Protein AF-S7NBD2-F1 (afdb_monomer_lite)

Sequence (183 aa):
MALVPRPEVNVYGCEPKLSKNKLKRHLNIEEKVAEKDAKKKELREEQLARPMLLPPTTPLTTMQKCIICSKIITFISSFLRELGFLEIETPIMNTISGGAVTKPFITYHNELDMNLFMRVAPELYHKMLMAGGIDRVYETGCQFWNEGIDLTPNPKVTTCEFYIAYTSYHDLMEIMEKLFRGW

Radius of gyration: 28.53 Å; chains: 1; bounding box: 53×38×96 Å

Secondary structure (DSSP, 8-state):
---PPPPP-----------HHHHHHHHHHHHHHHHHHHHHHHHHHHHHHS-S---TTSSS-HHHHHHHHHHHHHHHHHHHHHTTPEE----SEESS--SSSSPPPEEEETTTTEEEEE-S-SHHHHHHHHHTT-SEEEEEEEEE----SSSSPPSEEEEEEEEETT--HHHHHHHHHHHHH--

Foldseek 3Di:
DDDDDDDDPPPDDDDPPPDPVRVVVVVVVVVVVVVVVVVVVVVVVVVVPPPPDDPPPDPDDPVRVVVVVVVLVVLVVVLLVVVVADEDDDDQWALDEDDDDADWDWDADVVVRGITTGYQDCVVVQVVVVVVVRQKYKYWDWHAGPDDPDVDDDRIDTDIDMHGPPDDVVVVVVSVVCSVVVD

Structure (mmCIF, N/CA/C/O backbone):
data_AF-S7NBD2-F1
#
_entry.id   AF-S7NBD2-F1
#
loop_
_atom_site.group_PDB
_atom_site.id
_atom_site.type_symbol
_atom_site.label_atom_id
_atom_site.label_alt_id
_atom_site.label_comp_id
_atom_site.label_asym_id
_atom_site.label_entity_id
_atom_site.label_seq_id
_atom_site.pdbx_PDB_ins_code
_atom_site.Cartn_x
_atom_site.Cartn_y
_atom_site.Cartn_z
_atom_site.occupancy
_atom_site.B_iso_or_equiv
_atom_site.auth_seq_id
_atom_site.auth_comp_id
_atom_site.auth_asym_id
_atom_site.auth_atom_id
_atom_site.pdbx_PDB_model_num
ATOM 1 N N . MET A 1 1 ? -5.069 -6.884 -76.445 1.00 40.59 1 MET A N 1
ATOM 2 C CA . MET A 1 1 ? -3.593 -6.944 -76.365 1.00 40.59 1 MET A CA 1
ATOM 3 C C . MET A 1 1 ? -3.038 -5.568 -76.693 1.00 40.59 1 MET A C 1
ATOM 5 O O . MET A 1 1 ? -2.925 -5.233 -77.861 1.00 40.59 1 MET A O 1
ATOM 9 N N . ALA A 1 2 ? -2.760 -4.760 -75.671 1.00 38.22 2 ALA A N 1
ATOM 10 C CA . ALA A 1 2 ? -1.982 -3.531 -75.791 1.00 38.22 2 ALA A CA 1
ATOM 11 C C . ALA A 1 2 ? -0.728 -3.732 -74.931 1.00 38.22 2 ALA A C 1
ATOM 13 O O . ALA A 1 2 ? -0.838 -4.091 -73.758 1.00 38.22 2 ALA A O 1
ATOM 14 N N . LEU A 1 3 ? 0.447 -3.624 -75.547 1.00 44.09 3 LEU A N 1
ATOM 15 C CA . LEU A 1 3 ? 1.739 -3.825 -74.897 1.00 44.09 3 LEU A CA 1
ATOM 16 C C . LEU A 1 3 ? 2.016 -2.637 -73.970 1.00 44.09 3 LEU A C 1
ATOM 18 O O . LEU A 1 3 ? 2.236 -1.523 -74.436 1.00 44.09 3 LEU A O 1
ATOM 22 N N . VAL A 1 4 ? 1.990 -2.878 -72.660 1.00 44.38 4 VAL A N 1
ATOM 23 C CA . VAL A 1 4 ? 2.464 -1.920 -71.653 1.00 44.38 4 VAL A CA 1
ATOM 24 C C . VAL A 1 4 ? 3.999 -1.967 -71.663 1.00 44.38 4 VAL A C 1
ATOM 26 O O . VAL A 1 4 ? 4.554 -3.057 -71.485 1.00 44.38 4 VAL A O 1
ATOM 29 N N . PRO A 1 5 ? 4.717 -0.853 -71.891 1.00 43.34 5 PRO A N 1
ATOM 30 C CA . PRO A 1 5 ? 6.173 -0.866 -71.850 1.00 43.34 5 PRO A CA 1
ATOM 31 C C . PRO A 1 5 ? 6.646 -1.071 -70.404 1.00 43.34 5 PRO A C 1
ATOM 33 O O . PRO A 1 5 ? 6.133 -0.450 -69.472 1.00 43.34 5 PRO A O 1
ATOM 36 N N . ARG A 1 6 ? 7.609 -1.981 -70.207 1.00 40.50 6 ARG A N 1
ATOM 37 C CA . ARG A 1 6 ? 8.247 -2.209 -68.900 1.00 40.50 6 ARG A CA 1
ATOM 38 C C . ARG A 1 6 ? 9.113 -0.995 -68.540 1.00 40.50 6 ARG A C 1
ATOM 40 O O . ARG A 1 6 ? 9.776 -0.473 -69.434 1.00 40.50 6 ARG A O 1
ATOM 47 N N . PRO A 1 7 ? 9.167 -0.575 -67.267 1.00 41.62 7 PRO A N 1
ATOM 48 C CA . PRO A 1 7 ? 10.101 0.460 -66.852 1.00 41.62 7 PRO A CA 1
ATOM 49 C C . PRO A 1 7 ? 11.535 -0.071 -66.965 1.00 41.62 7 PRO A C 1
ATOM 51 O O . PRO A 1 7 ? 11.850 -1.153 -66.463 1.00 41.62 7 PRO A O 1
ATOM 54 N N . GLU A 1 8 ? 12.395 0.687 -67.642 1.00 41.81 8 GLU A N 1
ATOM 55 C CA . GLU A 1 8 ? 13.837 0.460 -67.665 1.00 41.81 8 GLU A CA 1
ATOM 56 C C . GLU A 1 8 ? 14.382 0.567 -66.236 1.00 41.81 8 GLU A C 1
ATOM 58 O O . GLU A 1 8 ? 14.296 1.612 -65.587 1.00 41.81 8 GLU A O 1
ATOM 63 N N . VAL A 1 9 ? 14.940 -0.530 -65.724 1.00 42.41 9 VAL A N 1
ATOM 64 C CA . VAL A 1 9 ? 15.693 -0.511 -64.471 1.00 42.41 9 VAL A CA 1
ATOM 65 C C . VAL A 1 9 ? 17.048 0.115 -64.783 1.00 42.41 9 VAL A C 1
ATOM 67 O O . VAL A 1 9 ? 17.947 -0.550 -65.293 1.00 42.41 9 VAL A O 1
ATOM 70 N N . ASN A 1 10 ? 17.192 1.407 -64.497 1.00 36.94 10 ASN A N 1
ATOM 71 C CA . ASN A 1 10 ? 18.474 2.092 -64.604 1.00 36.94 10 ASN A CA 1
ATOM 72 C C . ASN A 1 10 ? 19.361 1.702 -63.408 1.00 36.94 10 ASN A C 1
ATOM 74 O O . ASN A 1 10 ? 19.405 2.379 -62.380 1.00 36.94 10 ASN A O 1
ATOM 78 N N . VAL A 1 11 ? 20.032 0.556 -63.520 1.00 51.38 11 VAL A N 1
ATOM 79 C CA . VAL A 1 11 ? 21.041 0.087 -62.565 1.00 51.38 11 VAL A CA 1
ATOM 80 C C . VAL A 1 11 ? 22.361 0.791 -62.867 1.00 51.38 11 VAL A C 1
ATOM 82 O O . VAL A 1 11 ? 23.220 0.148 -63.423 1.00 51.38 11 VAL A O 1
ATOM 85 N N . TYR A 1 12 ? 22.526 2.081 -62.550 1.00 44.16 12 TYR A N 1
ATOM 86 C CA . TYR A 1 12 ? 23.834 2.736 -62.301 1.00 44.16 12 TYR A CA 1
ATOM 87 C C . TYR A 1 12 ? 23.615 4.115 -61.646 1.00 44.16 12 TYR A C 1
ATOM 89 O O . TYR A 1 12 ? 23.997 5.161 -62.166 1.00 44.16 12 TYR A O 1
ATOM 97 N N . GLY A 1 13 ? 22.977 4.132 -60.475 1.00 39.00 13 GLY A N 1
ATOM 98 C CA . GLY A 1 13 ? 22.955 5.307 -59.605 1.00 39.00 13 GLY A CA 1
ATOM 99 C C . GLY A 1 13 ? 24.196 5.314 -58.719 1.00 39.00 13 GLY A C 1
ATOM 100 O O . GLY A 1 13 ? 24.208 4.661 -57.683 1.00 39.00 13 GLY A O 1
ATOM 101 N N . CYS A 1 14 ? 25.247 6.018 -59.140 1.00 40.25 14 CYS A N 1
ATOM 102 C CA . CYS A 1 14 ? 26.407 6.335 -58.307 1.00 40.25 14 CYS A CA 1
ATOM 103 C C . CYS A 1 14 ? 25.910 6.899 -56.965 1.00 40.25 14 CYS A C 1
ATOM 105 O O . CYS A 1 14 ? 25.176 7.892 -56.974 1.00 40.25 14 CYS A O 1
ATOM 107 N N . GLU A 1 15 ? 26.261 6.268 -55.837 1.00 48.81 15 GLU A N 1
ATOM 108 C CA . GLU A 1 15 ? 25.923 6.805 -54.516 1.00 48.81 15 GLU A CA 1
ATOM 109 C C . GLU A 1 15 ? 26.303 8.293 -54.480 1.00 48.81 15 GLU A C 1
ATOM 111 O O . GLU A 1 15 ? 27.428 8.642 -54.867 1.00 48.81 15 GLU A O 1
ATOM 116 N N . PRO A 1 16 ? 25.394 9.202 -54.083 1.00 51.78 16 PRO A N 1
ATOM 117 C CA . PRO A 1 16 ? 25.697 10.621 -54.086 1.00 51.78 16 PRO A CA 1
ATOM 118 C C . PRO A 1 16 ? 26.843 10.871 -53.105 1.00 51.78 16 PRO A C 1
ATOM 120 O O . PRO A 1 16 ? 26.646 10.894 -51.891 1.00 51.78 16 PRO A O 1
ATOM 123 N N . LYS A 1 17 ? 28.061 11.057 -53.634 1.00 56.59 17 LYS A N 1
ATOM 124 C CA . LYS A 1 17 ? 29.246 11.383 -52.838 1.00 56.59 17 LYS A CA 1
ATOM 125 C C . LYS A 1 17 ? 28.977 12.700 -52.122 1.00 56.59 17 LYS A C 1
ATOM 127 O O . LYS A 1 17 ? 29.012 13.771 -52.730 1.00 56.59 17 LYS A O 1
ATOM 132 N N . LEU A 1 18 ? 28.665 12.617 -50.829 1.00 58.06 18 LEU A N 1
ATOM 133 C CA . LEU A 1 18 ? 28.443 13.788 -49.994 1.00 58.06 18 LEU A CA 1
ATOM 134 C C . LEU A 1 18 ? 29.662 14.712 -50.110 1.00 58.06 18 LEU A C 1
ATOM 136 O O . LEU A 1 18 ? 30.803 14.286 -49.928 1.00 58.06 18 LEU A O 1
ATOM 140 N N . SER A 1 19 ? 29.417 15.995 -50.391 1.00 69.94 19 SER A N 1
ATOM 141 C CA . SER A 1 19 ? 30.455 17.030 -50.351 1.00 69.94 19 SER A CA 1
ATOM 142 C C . SER A 1 19 ? 31.253 16.919 -49.049 1.00 69.94 19 SER A C 1
ATOM 144 O O . SER A 1 19 ? 30.662 16.750 -47.980 1.00 69.94 19 SER A O 1
ATOM 146 N N . LYS A 1 20 ? 32.585 17.070 -49.120 1.00 70.75 20 LYS A N 1
ATOM 147 C CA . LYS A 1 20 ? 33.490 17.022 -47.953 1.00 70.75 20 LYS A CA 1
ATOM 148 C C . LYS A 1 20 ? 32.999 17.904 -46.794 1.00 70.75 20 LYS A C 1
ATOM 150 O O . LYS A 1 20 ? 33.177 17.553 -45.632 1.00 70.75 20 LYS A O 1
ATOM 155 N N . ASN A 1 21 ? 32.323 19.013 -47.104 1.00 71.38 21 ASN A N 1
ATOM 156 C CA . ASN A 1 21 ? 31.746 19.920 -46.111 1.00 71.38 21 ASN A CA 1
ATOM 157 C C . ASN A 1 21 ? 30.476 19.363 -45.452 1.00 71.38 21 ASN A C 1
ATOM 159 O O . ASN A 1 21 ? 30.249 19.602 -44.270 1.00 71.38 21 ASN A O 1
ATOM 163 N N . LYS A 1 22 ? 29.652 18.616 -46.194 1.00 69.19 22 LYS A N 1
ATOM 164 C CA . LYS A 1 22 ? 28.460 17.951 -45.656 1.00 69.19 22 LYS A CA 1
ATOM 165 C C . LYS A 1 22 ? 28.865 16.754 -44.790 1.00 69.19 22 LYS A C 1
ATOM 167 O O . LYS A 1 22 ? 28.358 16.635 -43.684 1.00 69.19 22 LYS A O 1
ATOM 172 N N . LEU A 1 23 ? 29.860 15.970 -45.215 1.00 71.56 23 LEU A N 1
ATOM 173 C CA . LEU A 1 23 ? 30.415 14.863 -44.424 1.00 71.56 23 LEU A CA 1
ATOM 174 C C . LEU A 1 23 ? 30.987 15.346 -43.077 1.00 71.56 23 LEU A C 1
ATOM 176 O O . LEU A 1 23 ? 30.644 14.804 -42.034 1.00 71.56 23 LEU A O 1
ATOM 180 N N . LYS A 1 24 ? 31.770 16.438 -43.084 1.00 74.56 24 LYS A N 1
ATOM 181 C CA . LYS A 1 24 ? 32.289 17.071 -41.855 1.00 74.56 24 LYS A CA 1
ATOM 182 C C . LYS A 1 24 ? 31.187 17.552 -40.908 1.00 74.56 24 LYS A C 1
ATOM 184 O O . LYS A 1 24 ? 31.338 17.457 -39.697 1.00 74.56 24 LYS A O 1
ATOM 189 N N . ARG A 1 25 ? 30.078 18.077 -41.439 1.00 72.25 25 ARG A N 1
ATOM 190 C CA . ARG A 1 25 ? 28.938 18.510 -40.613 1.00 72.25 25 ARG A CA 1
ATOM 191 C C . ARG A 1 25 ? 28.228 17.329 -39.959 1.00 72.25 25 ARG A C 1
ATOM 193 O O . ARG A 1 25 ? 27.885 17.440 -38.793 1.00 72.25 25 ARG A O 1
ATOM 200 N N . HIS A 1 26 ? 28.029 16.232 -40.689 1.00 74.75 26 HIS A N 1
ATOM 201 C CA . HIS A 1 26 ? 27.432 15.015 -40.135 1.00 74.75 26 HIS A CA 1
ATOM 202 C C . HIS A 1 26 ? 28.316 14.412 -39.036 1.00 74.75 26 HIS A C 1
ATOM 204 O O . HIS A 1 26 ? 27.815 14.180 -37.943 1.00 74.75 26 HIS A O 1
ATOM 210 N N . LEU A 1 27 ? 29.628 14.303 -39.273 1.00 72.88 27 LEU A N 1
ATOM 211 C CA . LEU A 1 27 ? 30.594 13.839 -38.268 1.00 72.88 27 LEU A CA 1
ATOM 212 C C . LEU A 1 27 ? 30.568 14.706 -36.998 1.00 72.88 27 LEU A C 1
ATOM 214 O O . LEU A 1 27 ? 30.447 14.175 -35.903 1.00 72.88 27 LEU A O 1
ATOM 218 N N . ASN A 1 28 ? 30.563 16.038 -37.130 1.00 79.88 28 ASN A N 1
ATOM 219 C CA . ASN A 1 28 ? 30.467 16.937 -35.971 1.00 79.88 28 ASN A CA 1
ATOM 220 C C . ASN A 1 28 ? 29.127 16.831 -35.218 1.00 79.88 28 ASN A C 1
ATOM 222 O O . ASN A 1 28 ? 29.060 17.158 -34.034 1.00 79.88 28 ASN A O 1
ATOM 226 N N . ILE A 1 29 ? 28.035 16.470 -35.900 1.00 80.69 29 ILE A N 1
ATOM 227 C CA . ILE A 1 29 ? 26.728 16.266 -35.259 1.00 80.69 29 ILE A CA 1
ATOM 228 C C . ILE A 1 29 ? 26.737 14.943 -34.495 1.00 80.69 29 ILE A C 1
ATOM 230 O O . ILE A 1 29 ? 26.333 14.928 -33.337 1.00 80.69 29 ILE A O 1
ATOM 234 N N . GLU A 1 30 ? 27.230 13.869 -35.108 1.00 78.56 30 GLU A N 1
ATOM 235 C CA . GLU A 1 30 ? 27.362 12.555 -34.470 1.00 78.56 30 GLU A CA 1
ATOM 236 C C . GLU A 1 30 ? 28.283 12.610 -33.250 1.00 78.56 30 GLU A C 1
ATOM 238 O O . GLU A 1 30 ? 27.924 12.100 -32.193 1.00 78.56 30 GLU A O 1
ATOM 243 N N . GLU A 1 31 ? 29.408 13.320 -33.345 1.00 82.62 31 GLU A N 1
ATOM 244 C CA . GLU A 1 31 ? 30.342 13.517 -32.234 1.00 82.62 31 GLU A CA 1
ATOM 245 C C . GLU A 1 31 ? 29.695 14.302 -31.080 1.00 82.62 31 GLU A C 1
ATOM 247 O O . GLU A 1 31 ? 29.809 13.913 -29.920 1.00 82.62 31 GLU A O 1
ATOM 252 N N . LYS A 1 32 ? 28.907 15.346 -31.382 1.00 80.12 32 LYS A N 1
ATOM 253 C CA . LYS A 1 32 ? 28.139 16.091 -30.366 1.00 80.12 32 LYS A CA 1
ATOM 254 C C . LYS A 1 32 ? 27.027 15.270 -29.718 1.00 80.12 32 LYS A C 1
ATOM 256 O O . LYS A 1 32 ? 26.724 15.485 -28.544 1.00 80.12 32 LYS A O 1
ATOM 261 N N . VAL A 1 33 ? 26.374 14.392 -30.478 1.00 81.50 33 VAL A N 1
ATOM 262 C CA . VAL A 1 33 ? 25.347 13.482 -29.950 1.00 81.50 33 VAL A CA 1
ATOM 263 C C . VAL A 1 33 ? 26.004 12.457 -29.029 1.00 81.50 33 VAL A C 1
ATOM 265 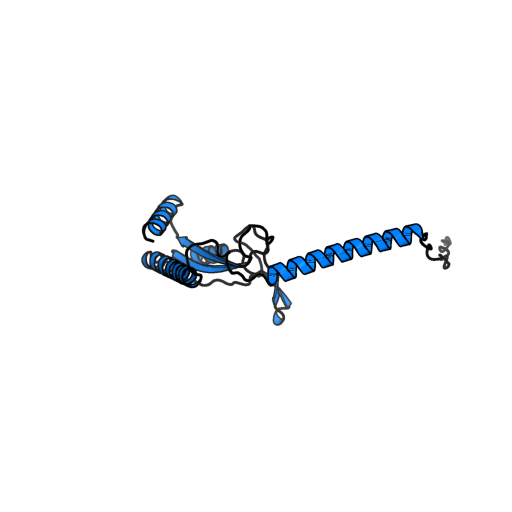O O . VAL A 1 33 ? 25.575 12.323 -27.886 1.00 81.50 33 VAL A O 1
ATOM 268 N N . ALA A 1 34 ? 27.108 11.847 -29.465 1.00 81.81 34 ALA A N 1
ATOM 269 C CA . ALA A 1 34 ? 27.884 10.908 -28.664 1.00 81.81 34 ALA A CA 1
ATOM 270 C C . ALA A 1 34 ? 28.429 11.548 -27.375 1.00 81.81 34 ALA A C 1
ATOM 272 O O . ALA A 1 34 ? 28.339 10.939 -26.311 1.00 81.81 34 ALA A O 1
ATOM 273 N N . GLU A 1 35 ? 28.921 12.792 -27.427 1.00 83.19 35 GLU A N 1
ATOM 274 C CA . GLU A 1 35 ? 29.382 13.518 -26.236 1.00 83.19 35 GLU A CA 1
ATOM 275 C C . GLU A 1 35 ? 28.229 13.794 -25.254 1.00 83.19 35 GLU A C 1
ATOM 277 O O . GLU A 1 35 ? 28.381 13.640 -24.040 1.00 83.19 35 GLU A O 1
ATOM 282 N N . LYS A 1 36 ? 27.044 14.160 -25.763 1.00 79.62 36 LYS A N 1
ATOM 283 C CA . LYS A 1 36 ? 25.838 14.335 -24.937 1.00 79.62 36 LYS A CA 1
ATOM 284 C C . LYS A 1 36 ? 25.399 13.030 -24.282 1.00 79.62 36 LYS A C 1
ATOM 286 O O . LYS A 1 36 ? 25.042 13.037 -23.104 1.00 79.62 36 LYS A O 1
ATOM 291 N N . ASP A 1 37 ? 25.418 11.935 -25.031 1.00 78.19 37 ASP A N 1
ATOM 292 C CA . ASP A 1 37 ? 25.029 10.620 -24.531 1.00 78.19 37 ASP A CA 1
ATOM 293 C C . ASP A 1 37 ? 26.032 10.097 -23.498 1.00 78.19 37 ASP A C 1
ATOM 295 O O . ASP A 1 37 ? 25.612 9.565 -22.468 1.00 78.19 37 ASP A O 1
ATOM 299 N N . ALA A 1 38 ? 27.330 10.339 -23.703 1.00 77.56 38 ALA A N 1
ATOM 300 C CA . ALA A 1 38 ? 28.386 10.039 -22.740 1.00 77.56 38 ALA A CA 1
ATOM 301 C C . ALA A 1 38 ? 28.215 10.843 -21.443 1.00 77.56 38 ALA A C 1
ATOM 303 O O . ALA A 1 38 ? 28.132 10.241 -20.377 1.00 77.56 38 ALA A O 1
ATOM 304 N N . LYS A 1 39 ? 28.022 12.170 -21.518 1.00 76.38 39 LYS A N 1
ATOM 305 C CA . LYS A 1 39 ? 27.729 13.009 -20.337 1.00 76.38 39 LYS A CA 1
ATOM 306 C C . LYS A 1 39 ? 26.469 12.562 -19.598 1.00 76.38 39 LYS A C 1
ATOM 308 O O . LYS A 1 39 ? 26.431 12.553 -18.373 1.00 76.38 39 LYS A O 1
ATOM 313 N N . LYS A 1 40 ? 25.421 12.169 -20.328 1.00 73.50 40 LYS A N 1
ATOM 314 C CA . LYS 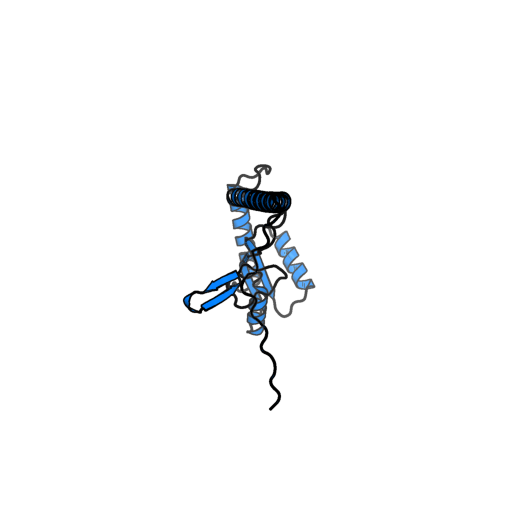A 1 40 ? 24.171 11.666 -19.735 1.00 73.50 40 LYS A CA 1
ATOM 315 C C . LYS A 1 40 ? 24.333 10.270 -19.125 1.00 73.50 40 LYS A C 1
ATOM 317 O O . LYS A 1 40 ? 23.544 9.899 -18.256 1.00 73.50 40 LYS A O 1
ATOM 322 N N . LYS A 1 41 ? 25.284 9.470 -19.607 1.00 74.00 41 LYS A N 1
ATOM 323 C CA . LYS A 1 41 ? 25.644 8.170 -19.033 1.00 74.00 41 LYS A CA 1
ATOM 324 C C . LYS A 1 41 ? 26.477 8.353 -17.763 1.00 74.00 41 LYS A C 1
ATOM 326 O O . LYS A 1 41 ? 26.138 7.761 -16.750 1.00 74.00 41 LYS A O 1
ATOM 331 N N . GLU A 1 42 ? 27.464 9.239 -17.797 1.00 73.69 42 GLU A N 1
ATOM 332 C CA . GLU A 1 42 ? 28.324 9.579 -16.659 1.00 73.69 42 GLU A CA 1
ATOM 333 C C . GLU A 1 42 ? 27.516 10.191 -15.502 1.00 73.69 42 GLU A C 1
ATOM 335 O O . GLU A 1 42 ? 27.592 9.706 -14.378 1.00 73.69 42 GLU A O 1
ATOM 340 N N . LEU A 1 43 ? 26.614 11.142 -15.789 1.00 68.00 43 LEU A N 1
ATOM 341 C CA . LEU A 1 43 ? 25.682 11.695 -14.793 1.00 68.00 43 LEU A CA 1
ATOM 342 C C . LEU A 1 43 ? 24.765 10.616 -14.189 1.00 68.00 43 LEU A C 1
ATOM 344 O O . LEU A 1 43 ? 24.442 10.667 -13.006 1.00 68.00 43 LEU A O 1
ATOM 348 N N . ARG A 1 44 ? 24.345 9.627 -14.992 1.00 64.44 44 ARG A N 1
ATOM 349 C CA . ARG A 1 44 ? 23.539 8.492 -14.515 1.00 64.44 44 ARG A CA 1
ATOM 350 C C . ARG A 1 44 ? 24.338 7.579 -13.591 1.00 64.44 44 ARG A C 1
ATOM 352 O O . ARG A 1 44 ? 23.810 7.167 -12.566 1.00 64.44 44 ARG A O 1
ATOM 359 N N . GLU A 1 45 ? 25.580 7.267 -13.947 1.00 68.06 45 GLU A N 1
ATOM 360 C CA . GLU A 1 45 ? 26.481 6.446 -13.132 1.00 68.06 45 GLU A CA 1
ATOM 361 C C . GLU A 1 45 ? 26.831 7.151 -11.813 1.00 68.06 45 GLU A C 1
ATOM 363 O O . GLU A 1 45 ? 26.781 6.522 -10.758 1.00 68.06 45 GLU A O 1
ATOM 368 N N . GLU A 1 46 ? 27.062 8.466 -11.836 1.00 62.34 46 GLU A N 1
ATOM 369 C CA . GLU A 1 46 ? 27.299 9.278 -10.636 1.00 62.34 46 GLU A CA 1
ATOM 370 C C . GLU A 1 46 ? 26.062 9.340 -9.721 1.00 62.34 46 GLU A C 1
ATOM 372 O O . GLU A 1 46 ? 26.177 9.213 -8.500 1.00 62.34 46 GLU A O 1
ATOM 377 N N . GLN A 1 47 ? 24.861 9.476 -10.293 1.00 60.97 47 GLN A N 1
ATOM 378 C CA . GLN A 1 47 ? 23.603 9.441 -9.540 1.00 60.97 47 GLN A CA 1
ATOM 379 C C . GLN A 1 47 ? 23.311 8.059 -8.936 1.00 60.97 47 GLN A C 1
ATOM 381 O O . GLN A 1 47 ? 22.795 7.994 -7.823 1.00 60.97 47 GLN A O 1
ATOM 386 N N . LEU A 1 48 ? 23.665 6.968 -9.629 1.00 58.16 48 LEU A N 1
ATOM 387 C CA . LEU A 1 48 ? 23.542 5.599 -9.111 1.00 58.16 48 LEU A CA 1
ATOM 388 C C . LEU A 1 48 ? 24.564 5.305 -8.001 1.00 58.16 48 LEU A C 1
ATOM 390 O O . LEU A 1 48 ? 24.266 4.569 -7.063 1.00 58.16 48 LEU A O 1
ATOM 394 N N . ALA A 1 49 ? 25.775 5.853 -8.133 1.00 53.31 49 ALA A N 1
ATOM 395 C CA . ALA A 1 49 ? 26.876 5.669 -7.192 1.00 53.31 49 ALA A CA 1
ATOM 396 C C . ALA A 1 49 ? 26.758 6.563 -5.951 1.00 53.31 49 ALA A C 1
ATOM 398 O O . ALA A 1 49 ? 27.402 6.287 -4.935 1.00 53.31 49 ALA A O 1
ATOM 399 N N . ARG A 1 50 ? 25.945 7.627 -6.005 1.00 54.81 50 ARG A N 1
ATOM 400 C CA . ARG A 1 50 ? 25.675 8.469 -4.843 1.00 54.81 50 ARG A CA 1
ATOM 401 C C . ARG A 1 50 ? 24.922 7.622 -3.810 1.00 54.81 50 ARG A C 1
ATOM 403 O O . ARG A 1 50 ? 23.792 7.206 -4.071 1.00 54.81 50 ARG A O 1
ATOM 410 N N . PRO A 1 51 ? 25.511 7.352 -2.631 1.00 51.59 51 PRO A N 1
ATOM 411 C CA . PRO A 1 51 ? 24.811 6.596 -1.612 1.00 51.59 51 PRO A CA 1
ATOM 412 C C . PRO A 1 51 ? 23.517 7.330 -1.260 1.00 51.59 51 PRO A C 1
ATOM 414 O O . PRO A 1 51 ? 23.496 8.561 -1.187 1.00 51.59 51 PRO A O 1
ATOM 417 N N . MET A 1 52 ? 22.456 6.571 -0.985 1.00 54.03 52 MET A N 1
ATOM 418 C CA . MET A 1 52 ? 21.195 7.053 -0.405 1.00 54.03 52 MET A CA 1
ATOM 419 C C . MET A 1 52 ? 21.403 7.516 1.053 1.00 54.03 52 MET A C 1
ATOM 421 O O . MET A 1 52 ? 20.660 7.187 1.971 1.00 54.03 52 MET A O 1
ATOM 425 N N . LEU A 1 53 ? 22.490 8.230 1.309 1.00 52.88 53 LEU A N 1
ATOM 426 C CA . LEU A 1 53 ? 22.783 8.884 2.559 1.00 52.88 53 LEU A CA 1
ATOM 427 C C . LEU A 1 53 ? 22.335 10.324 2.366 1.00 52.88 53 LEU A C 1
ATOM 429 O O . LEU A 1 53 ? 22.930 11.086 1.605 1.00 52.88 53 LEU A O 1
ATOM 433 N N . LEU A 1 54 ? 21.235 10.668 3.035 1.00 54.25 54 LEU A N 1
ATOM 434 C CA . LEU A 1 54 ? 20.789 12.050 3.172 1.00 54.25 54 LEU A CA 1
ATOM 435 C C . LEU A 1 54 ? 21.987 12.933 3.557 1.00 54.25 54 LEU A C 1
ATOM 437 O O . LEU A 1 54 ? 22.831 12.483 4.342 1.00 54.25 54 LEU A O 1
ATOM 441 N N . PRO A 1 55 ? 22.063 14.175 3.047 1.00 56.28 55 PRO A N 1
ATOM 442 C CA . PRO A 1 55 ? 23.175 15.065 3.341 1.00 56.28 55 PRO A CA 1
ATOM 443 C C . PRO A 1 55 ? 23.398 15.167 4.861 1.00 56.28 55 PRO A C 1
ATOM 445 O O . PRO A 1 55 ? 22.426 15.186 5.626 1.00 56.28 55 PRO A O 1
ATOM 448 N N . PRO A 1 56 ? 24.659 15.245 5.325 1.00 54.16 56 PRO A N 1
ATOM 449 C CA . PRO A 1 56 ? 25.014 15.250 6.748 1.00 54.16 56 PRO A CA 1
ATOM 450 C C . PRO A 1 56 ? 24.607 16.541 7.490 1.00 54.16 56 PRO A C 1
ATOM 452 O O . PRO A 1 56 ? 25.127 16.836 8.559 1.00 54.16 56 PRO A O 1
ATOM 455 N N . THR A 1 57 ? 23.675 17.328 6.952 1.00 54.00 57 THR A N 1
ATOM 456 C CA . THR A 1 57 ? 23.277 18.650 7.456 1.00 54.00 57 THR A CA 1
ATOM 457 C C . THR A 1 57 ? 22.273 18.605 8.612 1.00 54.00 57 THR A C 1
ATOM 459 O O . THR A 1 57 ? 21.886 19.650 9.125 1.00 54.00 57 THR A O 1
ATOM 462 N N . THR A 1 58 ? 21.841 17.419 9.049 1.00 54.94 58 THR A N 1
ATOM 463 C CA . THR A 1 58 ? 20.864 17.259 10.139 1.00 54.94 58 THR A CA 1
ATOM 464 C C . THR A 1 58 ? 21.529 16.836 11.454 1.00 54.94 58 THR A C 1
ATOM 466 O O . THR A 1 58 ? 22.411 15.982 11.412 1.00 54.94 58 THR A O 1
ATOM 469 N N . PRO A 1 59 ? 21.040 17.296 12.621 1.00 65.94 59 PRO A N 1
ATOM 470 C CA . PRO A 1 59 ? 21.646 17.018 13.931 1.00 65.94 59 PRO A CA 1
ATOM 471 C C . PRO A 1 59 ? 21.558 15.551 14.395 1.00 65.94 59 PRO A C 1
ATOM 473 O O . PRO A 1 59 ? 22.227 15.174 15.352 1.00 65.94 59 PRO A O 1
ATOM 476 N N . LEU A 1 60 ? 20.738 14.717 13.746 1.00 74.00 60 LEU A N 1
ATOM 477 C CA . LEU A 1 60 ? 20.559 13.306 14.097 1.00 74.00 60 LEU A CA 1
ATOM 478 C C . LEU A 1 60 ? 21.498 12.400 13.298 1.00 74.00 60 LEU A C 1
ATOM 480 O O . LEU A 1 60 ? 21.610 12.518 12.075 1.00 74.00 60 LEU A O 1
ATOM 484 N N . THR A 1 61 ? 22.096 11.431 13.988 1.00 83.62 61 THR A N 1
ATOM 485 C CA . THR A 1 61 ? 22.903 10.376 13.365 1.00 83.62 61 THR A CA 1
ATOM 486 C C . THR A 1 61 ? 22.044 9.486 12.459 1.00 83.62 61 THR A C 1
ATOM 488 O O . THR A 1 61 ? 20.840 9.326 12.674 1.00 83.62 61 THR A O 1
ATOM 491 N N . THR A 1 62 ? 22.657 8.854 11.453 1.00 82.94 62 THR A N 1
ATOM 492 C CA . THR A 1 62 ? 21.973 7.907 10.549 1.00 82.94 62 THR A 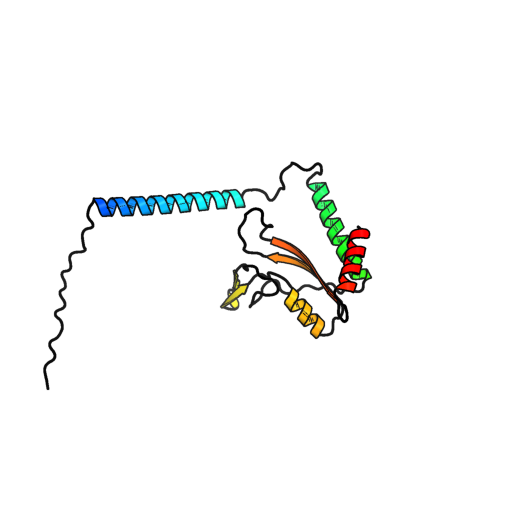CA 1
ATOM 493 C C . THR A 1 62 ? 21.236 6.809 11.319 1.00 82.94 62 THR A C 1
ATOM 495 O O . THR A 1 62 ? 20.092 6.495 11.005 1.00 82.94 62 THR A O 1
ATOM 498 N N . MET A 1 63 ? 21.848 6.292 12.388 1.00 84.44 63 MET A N 1
ATOM 499 C CA . MET A 1 63 ? 21.231 5.291 13.261 1.00 84.44 63 MET A CA 1
ATOM 500 C C . MET A 1 63 ? 19.961 5.812 13.941 1.00 84.44 63 MET A C 1
ATOM 502 O O . MET A 1 63 ? 18.944 5.122 13.946 1.00 84.44 63 MET A O 1
ATOM 506 N N . GLN A 1 64 ? 19.983 7.040 14.469 1.00 88.69 64 GLN A N 1
ATOM 507 C CA . GLN A 1 64 ? 18.803 7.648 15.093 1.00 88.69 64 GLN A CA 1
ATOM 508 C C . GLN A 1 64 ? 17.650 7.803 14.096 1.00 88.69 64 GLN A C 1
ATOM 510 O O . GLN A 1 64 ? 16.508 7.521 14.449 1.00 88.69 64 GLN A O 1
ATOM 515 N N . LYS A 1 65 ? 17.940 8.180 12.844 1.00 86.75 65 LYS A N 1
ATOM 516 C CA . LYS A 1 65 ? 16.922 8.273 11.785 1.00 86.75 65 LYS A CA 1
ATOM 517 C C . LYS A 1 65 ? 16.265 6.919 11.514 1.00 86.75 65 LYS A C 1
ATOM 519 O O . LYS A 1 65 ? 15.043 6.834 11.527 1.00 86.75 65 LYS A O 1
ATOM 524 N N . CYS A 1 66 ? 17.056 5.857 11.347 1.00 89.12 66 CYS A N 1
ATOM 525 C CA . CYS A 1 66 ? 16.529 4.508 11.123 1.00 89.12 66 CYS A CA 1
ATOM 526 C C . CYS A 1 66 ? 15.660 4.023 12.293 1.00 89.12 66 CYS A C 1
ATOM 528 O O . CYS A 1 66 ? 14.590 3.457 12.072 1.00 89.12 66 CYS A O 1
ATOM 530 N N . ILE A 1 67 ? 16.087 4.286 13.534 1.00 93.12 67 ILE A N 1
ATOM 531 C CA . ILE A 1 67 ? 15.313 3.945 14.736 1.00 93.12 67 ILE A CA 1
ATOM 532 C C . ILE A 1 67 ? 13.972 4.687 14.740 1.00 93.12 67 ILE A C 1
ATOM 534 O O . ILE A 1 67 ? 12.941 4.074 15.004 1.00 93.12 67 ILE A O 1
ATOM 538 N N . ILE A 1 68 ? 13.967 5.986 14.430 1.00 94.06 68 ILE A N 1
ATOM 539 C CA . ILE A 1 68 ? 12.734 6.779 14.350 1.00 94.06 68 ILE A CA 1
ATOM 540 C C . ILE A 1 68 ? 11.808 6.218 13.264 1.00 94.06 68 ILE A C 1
ATOM 542 O O . ILE A 1 68 ? 10.652 5.941 13.561 1.00 94.06 68 ILE A O 1
ATOM 546 N N . CYS A 1 69 ? 12.304 5.962 12.049 1.00 91.75 69 CYS A N 1
ATOM 547 C CA . CYS A 1 69 ? 11.502 5.375 10.968 1.00 91.75 69 CYS A CA 1
ATOM 548 C C . CYS A 1 69 ? 10.887 4.021 11.358 1.00 91.75 69 CYS A C 1
ATOM 550 O O . CYS A 1 69 ? 9.708 3.788 11.108 1.00 91.75 69 CYS A O 1
ATOM 552 N N . SER A 1 70 ? 11.656 3.146 12.013 1.00 95.31 70 SER A N 1
ATOM 553 C CA . SER A 1 70 ? 11.154 1.855 12.499 1.00 95.31 70 SER A CA 1
ATOM 554 C C . SER A 1 70 ? 10.051 2.022 13.548 1.00 95.31 70 SER A C 1
ATOM 556 O O . SER A 1 70 ? 9.027 1.337 13.476 1.00 95.31 70 SER A O 1
ATOM 558 N N . LYS A 1 71 ? 10.216 2.961 14.487 1.00 96.38 71 LYS A N 1
ATOM 559 C CA . LYS A 1 71 ? 9.177 3.271 15.472 1.00 96.38 71 LYS A CA 1
ATOM 560 C C . LYS A 1 71 ? 7.915 3.829 14.801 1.00 96.38 71 LYS A C 1
ATOM 562 O O . LYS A 1 71 ? 6.831 3.413 15.190 1.00 96.38 71 LYS A O 1
ATOM 567 N N . ILE A 1 72 ? 8.046 4.696 13.786 1.00 95.62 72 ILE A N 1
ATOM 568 C CA . ILE A 1 72 ? 6.904 5.275 13.046 1.00 95.62 72 ILE A CA 1
ATOM 569 C C . ILE A 1 72 ? 6.074 4.161 12.417 1.00 95.62 72 ILE A C 1
ATOM 571 O O . ILE A 1 72 ? 4.866 4.103 12.620 1.00 95.62 72 ILE A O 1
ATOM 575 N N . ILE A 1 73 ? 6.730 3.243 11.702 1.00 95.44 73 ILE A N 1
ATOM 576 C CA . ILE A 1 73 ? 6.058 2.106 11.062 1.00 95.44 73 ILE A CA 1
ATOM 577 C C . ILE A 1 73 ? 5.338 1.256 12.116 1.00 95.44 73 ILE A C 1
ATOM 579 O O . ILE A 1 73 ? 4.157 0.960 11.972 1.00 95.44 73 ILE A O 1
ATOM 583 N N . THR A 1 74 ? 6.025 0.931 13.215 1.00 96.69 74 THR A N 1
ATOM 584 C CA . THR A 1 74 ? 5.460 0.110 14.300 1.00 96.69 74 THR A CA 1
ATOM 585 C C . THR A 1 74 ? 4.230 0.763 14.936 1.00 96.69 74 THR A C 1
ATOM 587 O O . THR A 1 74 ? 3.248 0.081 15.239 1.00 96.69 74 THR A O 1
ATOM 590 N N . PHE A 1 75 ? 4.270 2.081 15.136 1.00 97.69 75 PHE A N 1
ATOM 591 C CA . PHE A 1 75 ? 3.154 2.841 15.686 1.00 97.69 75 PHE A CA 1
ATOM 592 C C . PHE A 1 75 ? 1.964 2.881 14.734 1.00 97.69 75 PHE A C 1
ATOM 594 O O . PHE A 1 75 ? 0.860 2.573 15.169 1.00 97.69 75 PHE A O 1
ATOM 601 N N . ILE A 1 76 ? 2.179 3.187 13.448 1.00 97.44 76 ILE A N 1
ATOM 602 C CA . ILE A 1 76 ? 1.101 3.222 12.448 1.00 97.44 76 ILE A CA 1
ATOM 603 C C . ILE A 1 76 ? 0.402 1.858 12.375 1.00 97.44 76 ILE A C 1
ATOM 605 O O . ILE A 1 76 ? -0.824 1.802 12.464 1.00 97.44 76 ILE A O 1
ATOM 609 N N . SER A 1 77 ? 1.162 0.759 12.289 1.00 96.50 77 SER A N 1
ATOM 610 C CA . SER A 1 77 ? 0.590 -0.594 12.275 1.00 96.50 77 SER A CA 1
ATOM 611 C C . SER A 1 77 ? -0.190 -0.903 13.556 1.00 96.50 77 SER A C 1
ATOM 613 O O . SER A 1 77 ? -1.284 -1.459 13.502 1.00 96.50 77 SER A O 1
ATOM 615 N N . SER A 1 78 ? 0.332 -0.515 14.725 1.00 97.06 78 SER A N 1
ATOM 616 C CA . SER A 1 78 ? -0.359 -0.747 16.002 1.00 97.06 78 SER A CA 1
ATOM 617 C C . SER A 1 78 ? -1.657 0.057 16.104 1.00 97.06 78 SER A C 1
ATOM 619 O O . SER A 1 78 ? -2.689 -0.512 16.447 1.00 97.06 78 SER A O 1
ATOM 621 N N . PHE A 1 79 ? -1.624 1.337 15.727 1.00 98.00 79 PHE A N 1
ATOM 622 C CA . PHE A 1 79 ? -2.778 2.234 15.714 1.00 98.00 79 PHE A CA 1
ATOM 623 C C . PHE A 1 79 ? -3.897 1.718 14.797 1.00 98.00 79 PHE A C 1
ATOM 625 O O . PHE A 1 79 ? -5.051 1.629 15.210 1.00 98.00 79 PHE A O 1
ATOM 632 N N . LEU A 1 80 ? -3.566 1.323 13.562 1.00 97.69 80 LEU A N 1
ATOM 633 C CA . LEU A 1 80 ? -4.554 0.785 12.621 1.00 97.69 80 LEU A CA 1
ATOM 634 C C . LEU A 1 80 ? -5.108 -0.567 13.091 1.00 97.69 80 LEU A C 1
ATOM 636 O O . LEU A 1 80 ? -6.313 -0.807 13.009 1.00 97.69 80 LEU A O 1
ATOM 640 N N . ARG A 1 81 ? -4.269 -1.433 13.664 1.00 96.38 81 ARG A N 1
ATOM 641 C CA . ARG A 1 81 ? -4.718 -2.712 14.228 1.00 96.38 81 ARG A CA 1
ATOM 642 C C . ARG A 1 81 ? -5.671 -2.532 15.413 1.00 96.38 81 ARG A C 1
ATOM 644 O O . ARG A 1 81 ? -6.654 -3.261 15.508 1.00 96.38 81 ARG A O 1
ATOM 651 N N . GLU A 1 82 ? -5.424 -1.565 16.295 1.00 97.00 82 GLU A N 1
ATOM 652 C CA . GLU A 1 82 ? -6.332 -1.230 17.407 1.00 97.00 82 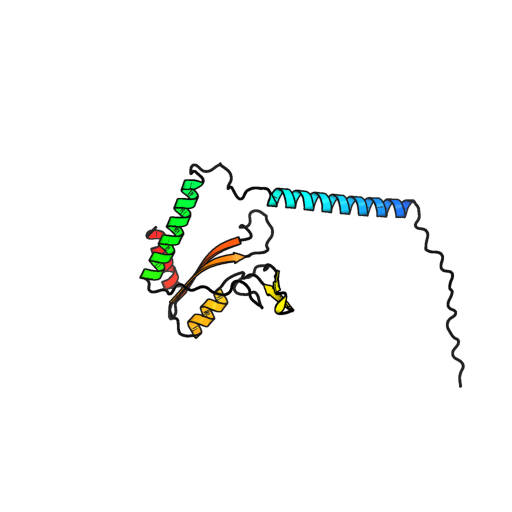GLU A CA 1
ATOM 653 C C . GLU A 1 82 ? -7.688 -0.708 16.914 1.00 97.00 82 GLU A C 1
ATOM 655 O O . GLU A 1 82 ? -8.722 -0.980 17.523 1.00 97.00 82 GLU A O 1
ATOM 660 N N . LEU A 1 83 ? -7.707 -0.039 15.760 1.00 96.06 83 LEU A N 1
ATOM 661 C CA . LEU A 1 83 ? -8.929 0.350 15.056 1.00 96.06 83 LEU A CA 1
ATOM 662 C C . LEU A 1 83 ? -9.577 -0.809 14.273 1.00 96.06 83 LEU A C 1
ATOM 664 O O . LEU A 1 83 ? -10.563 -0.593 13.567 1.00 96.06 83 LEU A O 1
ATOM 668 N N . GLY A 1 84 ? -9.070 -2.037 14.389 1.00 96.88 84 GLY A N 1
ATOM 669 C CA . GLY A 1 84 ? -9.646 -3.230 13.766 1.00 96.88 84 GLY A CA 1
ATOM 670 C C . GLY A 1 84 ? -9.381 -3.352 12.266 1.00 96.88 84 GLY A C 1
ATOM 671 O O . GLY A 1 84 ? -10.141 -4.033 11.579 1.00 96.88 84 GLY A O 1
ATOM 672 N N . PHE A 1 85 ? -8.350 -2.687 11.739 1.00 98.12 85 PHE A N 1
ATOM 673 C CA . PHE A 1 85 ? -7.930 -2.896 10.357 1.00 98.12 85 PHE A CA 1
ATOM 674 C C . PHE A 1 85 ? -7.183 -4.223 10.197 1.00 98.12 85 PHE A C 1
ATOM 676 O O . PHE A 1 85 ? -6.361 -4.598 11.037 1.00 98.12 85 PHE A O 1
ATOM 683 N N . LEU A 1 86 ? -7.443 -4.908 9.084 1.00 97.94 86 LEU A N 1
ATOM 684 C CA . LEU A 1 86 ? -6.709 -6.098 8.675 1.00 97.94 86 LEU A CA 1
ATOM 685 C C . LEU A 1 86 ? -5.492 -5.701 7.833 1.00 97.94 86 LEU A C 1
ATOM 687 O O . LEU A 1 86 ? -5.640 -5.040 6.805 1.00 97.94 86 LEU A O 1
ATOM 691 N N . GLU A 1 87 ? -4.304 -6.127 8.259 1.00 97.69 87 GLU A N 1
ATOM 692 C CA . GLU A 1 87 ? -3.084 -5.988 7.462 1.00 97.69 87 GLU A CA 1
ATOM 693 C C . GLU A 1 87 ? -3.086 -7.011 6.326 1.00 97.69 87 GLU A C 1
ATOM 695 O O . GLU A 1 87 ? -3.327 -8.200 6.551 1.00 97.69 87 GLU A O 1
ATOM 700 N N . ILE A 1 88 ? -2.825 -6.545 5.110 1.00 97.50 88 ILE A N 1
ATOM 701 C CA . ILE A 1 88 ? -2.815 -7.361 3.896 1.00 97.50 88 ILE A CA 1
ATOM 702 C C . ILE A 1 88 ? -1.574 -7.061 3.059 1.00 97.50 88 ILE A C 1
ATOM 704 O O . ILE A 1 88 ? -0.969 -5.997 3.174 1.00 97.50 88 ILE A O 1
ATOM 708 N N . GLU A 1 89 ? -1.239 -7.983 2.163 1.00 97.12 89 GLU A N 1
ATOM 709 C CA . GLU A 1 89 ? -0.231 -7.776 1.128 1.00 97.12 89 GLU A CA 1
ATOM 710 C C . GLU A 1 89 ? -0.873 -8.018 -0.238 1.00 97.12 89 GLU A C 1
ATOM 712 O O . GLU A 1 89 ? -1.549 -9.029 -0.452 1.00 97.12 89 GLU A O 1
ATOM 717 N N . THR A 1 90 ? -0.692 -7.073 -1.159 1.00 97.12 90 THR A N 1
ATOM 718 C CA . THR A 1 90 ? -1.245 -7.153 -2.516 1.00 97.12 90 THR A CA 1
ATOM 719 C C . THR A 1 90 ? -0.137 -7.302 -3.559 1.00 97.12 90 THR A C 1
ATOM 721 O O . THR A 1 90 ? 1.012 -6.934 -3.298 1.00 97.12 90 THR A O 1
ATOM 724 N N . PRO A 1 91 ? -0.433 -7.844 -4.757 1.00 96.62 91 PRO A N 1
ATOM 725 C CA . PRO A 1 91 ? 0.582 -8.063 -5.781 1.00 96.62 91 PRO A CA 1
ATOM 726 C C . PRO A 1 91 ? 1.392 -6.804 -6.114 1.00 96.62 91 PRO A C 1
ATOM 728 O O . PRO A 1 91 ? 0.856 -5.711 -6.303 1.00 96.62 91 PRO A O 1
ATOM 731 N N . ILE A 1 92 ? 2.714 -6.973 -6.202 1.00 96.50 92 ILE A N 1
ATOM 732 C CA . ILE A 1 92 ? 3.641 -5.910 -6.613 1.00 96.50 92 ILE A CA 1
ATOM 733 C C . ILE A 1 92 ? 3.748 -5.828 -8.139 1.00 96.50 92 ILE A C 1
ATOM 735 O O . ILE A 1 92 ? 3.971 -4.747 -8.677 1.00 96.50 92 ILE A O 1
ATOM 739 N N . MET A 1 93 ? 3.613 -6.957 -8.836 1.00 96.38 93 MET A N 1
ATOM 740 C CA . MET A 1 93 ? 3.686 -7.034 -10.293 1.00 96.38 93 MET A CA 1
ATOM 741 C C . MET A 1 93 ? 2.290 -7.230 -10.870 1.00 96.38 93 MET A C 1
ATOM 743 O O . MET A 1 93 ? 1.654 -8.254 -10.622 1.00 96.38 93 MET A O 1
ATOM 747 N N . ASN A 1 94 ? 1.845 -6.269 -11.673 1.00 95.25 94 ASN A N 1
ATOM 748 C CA . ASN A 1 94 ? 0.498 -6.235 -12.224 1.00 95.25 94 ASN A CA 1
ATOM 749 C C . ASN A 1 94 ? 0.545 -6.279 -13.749 1.00 95.25 94 ASN A C 1
ATOM 751 O O . ASN A 1 94 ? 1.459 -5.747 -14.375 1.00 95.25 94 ASN A O 1
ATOM 755 N N . THR A 1 95 ? -0.478 -6.859 -14.367 1.00 94.56 95 THR A N 1
ATOM 756 C CA . THR A 1 95 ? -0.644 -6.827 -15.829 1.00 94.56 95 THR A CA 1
ATOM 757 C C . THR A 1 95 ? -1.034 -5.439 -16.335 1.00 94.56 95 THR A C 1
ATOM 759 O O . THR A 1 95 ? -0.759 -5.094 -17.480 1.00 94.56 95 THR A O 1
ATOM 762 N N . ILE A 1 96 ? -1.651 -4.629 -15.472 1.00 91.62 96 ILE A N 1
ATOM 763 C CA . ILE A 1 96 ? -2.045 -3.244 -15.720 1.00 91.62 96 ILE A CA 1
ATOM 764 C C . ILE A 1 96 ? -1.632 -2.420 -14.497 1.00 91.62 96 ILE A C 1
ATOM 766 O O . ILE A 1 96 ? -1.936 -2.785 -13.361 1.00 91.62 96 ILE A O 1
ATOM 770 N N . SER A 1 97 ? -0.951 -1.297 -14.712 1.00 90.00 97 SER A N 1
ATOM 771 C CA . SER A 1 97 ? -0.664 -0.328 -13.650 1.00 90.00 97 SER A CA 1
ATOM 772 C C . SER A 1 97 ? -1.864 0.595 -13.418 1.00 90.00 97 SER A C 1
ATOM 774 O O . SER A 1 97 ? -2.379 1.176 -14.374 1.00 90.00 97 SER A O 1
ATOM 776 N N . GLY A 1 98 ? -2.273 0.786 -12.163 1.00 89.38 98 GLY A N 1
ATOM 777 C CA . GLY A 1 98 ? -3.340 1.714 -11.781 1.00 89.38 98 GLY A CA 1
ATOM 778 C C . GLY A 1 98 ? -3.247 2.129 -10.310 1.00 89.38 98 GLY A C 1
ATOM 779 O O . GLY A 1 98 ? -2.354 1.672 -9.601 1.00 89.38 98 GLY A O 1
ATOM 780 N N . GLY A 1 99 ? -4.150 3.012 -9.874 1.00 87.56 99 GLY A N 1
ATOM 781 C CA . GLY A 1 99 ? -4.196 3.553 -8.503 1.00 87.56 99 GLY A CA 1
ATOM 782 C C . GLY A 1 99 ? -3.385 4.839 -8.279 1.00 87.56 99 GLY A C 1
ATOM 783 O O . GLY A 1 99 ? -3.529 5.492 -7.259 1.00 87.56 99 GLY A O 1
ATOM 784 N N . ALA A 1 100 ? -2.550 5.254 -9.232 1.00 88.38 100 ALA A N 1
ATOM 785 C CA . ALA A 1 100 ? -1.892 6.560 -9.202 1.00 88.38 100 ALA A CA 1
ATOM 786 C C . ALA A 1 100 ? -1.559 7.032 -10.621 1.00 88.38 100 ALA A C 1
ATOM 788 O O . ALA A 1 100 ? -1.416 6.224 -11.541 1.00 88.38 100 ALA A O 1
ATOM 789 N N . VAL A 1 101 ? -1.414 8.348 -10.797 1.00 87.81 101 VAL A N 1
ATOM 790 C CA . VAL A 1 101 ? -0.992 8.961 -12.066 1.00 87.81 101 VAL A CA 1
ATOM 791 C C . VAL A 1 101 ? 0.529 9.108 -12.063 1.00 87.81 101 VAL A C 1
ATOM 793 O O . VAL A 1 101 ? 1.058 10.205 -11.913 1.00 87.81 101 VAL A O 1
ATOM 796 N N . THR A 1 102 ? 1.238 7.986 -12.175 1.00 86.69 102 THR A N 1
ATOM 797 C CA . THR A 1 102 ? 2.705 7.954 -12.270 1.00 86.69 102 THR A CA 1
ATOM 798 C C . THR A 1 102 ? 3.153 6.937 -13.310 1.00 86.69 102 THR A C 1
ATOM 800 O O . THR A 1 102 ? 2.454 5.962 -13.605 1.00 86.69 102 THR A O 1
ATOM 803 N N . LYS A 1 103 ? 4.326 7.162 -13.903 1.00 90.25 103 LYS A N 1
ATOM 804 C CA . LYS A 1 103 ? 4.906 6.220 -14.856 1.00 90.25 103 LYS A CA 1
ATOM 805 C C . LYS A 1 103 ? 5.396 4.963 -14.116 1.00 90.25 103 LYS A C 1
ATOM 807 O O . LYS A 1 103 ? 6.224 5.083 -13.212 1.00 90.25 103 LYS A O 1
ATOM 812 N N . PRO A 1 104 ? 4.956 3.752 -14.498 1.00 93.12 104 PRO A N 1
ATOM 813 C CA . PRO A 1 104 ? 5.400 2.525 -13.845 1.00 93.12 104 PRO A CA 1
ATOM 814 C C . PRO A 1 104 ? 6.788 2.080 -14.329 1.00 93.12 104 PRO A C 1
ATOM 816 O O . PRO A 1 104 ? 7.254 2.430 -15.422 1.00 93.12 104 PRO A O 1
ATOM 819 N N . PHE A 1 105 ? 7.435 1.231 -13.531 1.00 94.69 105 PHE A N 1
ATOM 820 C CA . PHE A 1 105 ? 8.512 0.377 -14.033 1.00 94.69 105 PHE A CA 1
ATOM 821 C C . PHE A 1 105 ? 7.920 -0.811 -14.786 1.00 94.69 105 PHE A C 1
ATOM 823 O O . PHE A 1 105 ? 6.920 -1.385 -14.359 1.00 94.69 105 PHE A O 1
ATOM 830 N N . ILE A 1 106 ? 8.560 -1.183 -15.892 1.00 95.88 106 ILE A N 1
ATOM 831 C CA . ILE A 1 106 ? 8.154 -2.307 -16.735 1.00 95.88 106 ILE A CA 1
ATOM 832 C C . ILE A 1 106 ? 9.183 -3.419 -16.554 1.00 95.88 106 ILE A C 1
ATOM 834 O O . ILE A 1 106 ? 10.387 -3.163 -16.594 1.00 95.88 106 ILE A O 1
ATOM 838 N N . THR A 1 107 ? 8.701 -4.637 -16.355 1.00 96.81 107 THR A N 1
ATOM 839 C CA . THR A 1 107 ? 9.492 -5.865 -16.300 1.00 96.81 107 THR A CA 1
ATOM 840 C C . THR A 1 107 ? 8.855 -6.923 -17.200 1.00 96.81 107 THR A C 1
ATOM 842 O O . THR A 1 107 ? 7.779 -6.709 -17.760 1.00 96.81 107 THR A O 1
ATOM 845 N N . TYR A 1 108 ? 9.518 -8.060 -17.361 1.00 97.56 108 TYR A N 1
ATOM 846 C CA . TYR A 1 108 ? 9.073 -9.139 -18.231 1.00 97.56 108 TYR A CA 1
ATOM 847 C C . TYR A 1 108 ? 9.154 -10.479 -17.499 1.00 97.56 108 TYR A C 1
ATOM 849 O O . TYR A 1 108 ? 10.133 -10.764 -16.808 1.00 97.56 108 TYR A O 1
ATOM 857 N N . HIS A 1 109 ? 8.098 -11.280 -17.624 1.00 97.31 109 HIS A N 1
ATOM 858 C CA . HIS A 1 109 ? 7.996 -12.598 -17.016 1.00 97.31 109 HIS A CA 1
ATOM 859 C C . HIS A 1 109 ? 8.306 -13.677 -18.056 1.00 97.31 109 HIS A C 1
ATOM 861 O O . HIS A 1 109 ? 7.468 -13.984 -18.901 1.00 97.31 109 HIS A O 1
ATOM 867 N N . ASN A 1 110 ? 9.486 -14.294 -17.960 1.00 97.44 110 ASN A N 1
ATOM 868 C CA . ASN A 1 110 ? 10.019 -15.182 -19.001 1.00 97.44 110 ASN A CA 1
ATOM 869 C C . ASN A 1 110 ? 9.131 -16.394 -19.318 1.00 97.44 110 ASN A C 1
ATOM 871 O O . ASN A 1 110 ? 8.944 -16.722 -20.481 1.00 97.44 110 ASN A O 1
ATOM 875 N N . GLU A 1 111 ? 8.587 -17.069 -18.304 1.00 97.38 111 GLU A N 1
ATOM 876 C CA . GLU A 1 111 ? 7.806 -18.301 -18.514 1.00 97.38 111 GLU A CA 1
ATOM 877 C C . GLU A 1 111 ? 6.396 -18.037 -19.062 1.00 97.38 111 GLU A C 1
ATOM 879 O O . GLU A 1 111 ? 5.845 -18.858 -19.786 1.00 97.38 111 GLU A O 1
ATOM 884 N N . LEU A 1 112 ? 5.827 -16.873 -18.743 1.00 96.06 112 LEU A N 1
ATOM 885 C CA . LEU A 1 112 ? 4.484 -16.477 -19.173 1.00 96.06 112 LEU A CA 1
ATOM 886 C C . LEU A 1 112 ? 4.522 -15.631 -20.451 1.00 96.06 112 LEU A C 1
ATOM 888 O O . LEU A 1 112 ? 3.469 -15.220 -20.928 1.00 96.06 112 LEU A O 1
ATOM 892 N N . ASP A 1 113 ? 5.724 -15.353 -20.968 1.00 96.56 113 ASP A N 1
ATOM 893 C CA . ASP A 1 113 ? 5.983 -14.528 -22.148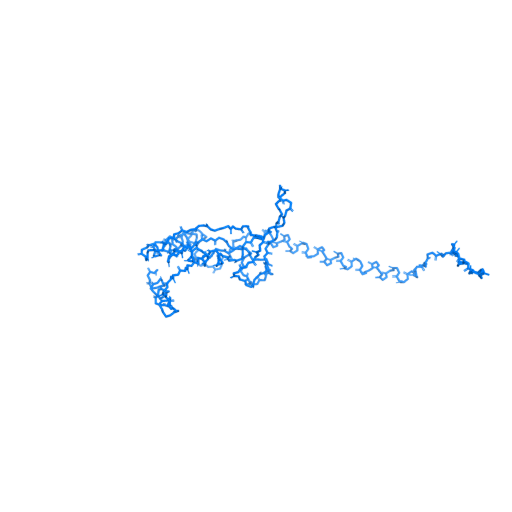 1.00 96.56 113 ASP A CA 1
ATOM 894 C C . ASP A 1 113 ? 5.168 -13.223 -22.158 1.00 96.56 113 ASP A C 1
ATOM 896 O O . ASP A 1 113 ? 4.455 -12.893 -23.106 1.00 96.56 113 ASP A O 1
ATOM 900 N N . MET A 1 114 ? 5.215 -12.481 -21.046 1.00 97.19 114 MET A N 1
ATOM 901 C CA . MET A 1 114 ? 4.395 -11.280 -20.884 1.00 97.19 114 MET A CA 1
ATOM 902 C C . MET A 1 114 ? 5.094 -10.158 -20.125 1.00 97.19 114 MET A C 1
ATOM 904 O O . MET A 1 114 ? 5.909 -10.380 -19.228 1.00 97.19 114 MET A O 1
ATOM 908 N N . ASN A 1 115 ? 4.714 -8.926 -20.458 1.00 97.31 115 ASN A N 1
ATOM 909 C CA . ASN A 1 115 ? 5.127 -7.744 -19.713 1.00 97.31 115 ASN A CA 1
ATOM 910 C C . ASN A 1 115 ? 4.308 -7.601 -18.429 1.00 97.31 115 ASN A C 1
ATOM 912 O O . ASN A 1 115 ? 3.092 -7.805 -18.421 1.00 97.31 115 ASN A O 1
ATOM 916 N N . LEU A 1 116 ? 4.985 -7.188 -17.364 1.00 97.25 116 LEU A N 1
ATOM 917 C CA . LEU A 1 116 ? 4.389 -6.826 -16.087 1.00 97.25 116 LEU A CA 1
ATOM 918 C C . LEU A 1 116 ? 4.838 -5.422 -15.693 1.00 97.25 116 LEU A C 1
ATOM 920 O O . LEU A 1 116 ? 5.905 -4.942 -16.079 1.00 97.25 116 LEU A O 1
ATOM 924 N N . PHE A 1 117 ? 4.018 -4.769 -14.889 1.00 96.81 117 PHE A N 1
ATOM 925 C CA . PHE A 1 117 ? 4.257 -3.436 -14.370 1.00 96.81 117 PHE A CA 1
ATOM 926 C C . PHE A 1 117 ? 4.435 -3.517 -12.863 1.00 96.81 117 PHE A C 1
ATOM 928 O O . PHE A 1 117 ? 3.610 -4.109 -12.168 1.00 96.81 117 PHE A O 1
ATOM 935 N N . MET A 1 118 ? 5.495 -2.903 -12.346 1.00 96.50 118 MET A N 1
ATOM 936 C CA . MET A 1 118 ? 5.622 -2.712 -10.905 1.00 96.50 118 MET A CA 1
ATOM 937 C C . MET A 1 118 ? 4.538 -1.738 -10.445 1.00 96.50 118 MET A C 1
ATOM 939 O O . MET A 1 118 ? 4.293 -0.720 -11.100 1.00 96.50 118 MET A O 1
ATOM 943 N N . ARG A 1 119 ? 3.886 -2.051 -9.327 1.00 95.31 119 ARG A N 1
ATOM 944 C CA . ARG A 1 119 ? 2.777 -1.256 -8.810 1.00 95.31 119 ARG A CA 1
ATOM 945 C C . ARG A 1 119 ? 3.206 0.172 -8.477 1.00 95.31 119 ARG A C 1
ATOM 947 O O . ARG A 1 119 ? 4.285 0.419 -7.928 1.00 95.31 119 ARG A O 1
ATOM 954 N N . VAL A 1 120 ? 2.306 1.096 -8.789 1.00 94.88 120 VAL A N 1
ATOM 955 C CA . VAL A 1 120 ? 2.420 2.516 -8.443 1.00 94.88 120 VAL A CA 1
ATOM 956 C C . VAL A 1 120 ? 1.627 2.859 -7.180 1.00 94.88 120 VAL A C 1
ATOM 958 O O . VAL A 1 120 ? 2.030 3.764 -6.452 1.00 94.88 120 VAL A O 1
ATOM 961 N N . ALA A 1 121 ? 0.545 2.116 -6.927 1.00 96.06 121 ALA A N 1
ATOM 962 C CA . ALA A 1 121 ? -0.251 2.105 -5.706 1.00 96.06 121 ALA A CA 1
ATOM 963 C C . ALA A 1 121 ? -1.018 0.761 -5.600 1.00 96.06 121 ALA A C 1
ATOM 965 O O . ALA A 1 121 ? -1.299 0.136 -6.630 1.00 96.06 121 ALA A O 1
ATOM 966 N N . PRO A 1 122 ? -1.372 0.301 -4.388 1.00 96.75 122 PRO A N 1
ATOM 967 C CA . PRO A 1 122 ? -2.206 -0.870 -4.131 1.00 96.75 122 PRO A CA 1
ATOM 968 C C . PRO A 1 122 ? -3.721 -0.572 -4.136 1.00 96.75 122 PRO A C 1
ATOM 970 O O . PRO A 1 122 ? -4.512 -1.512 -4.060 1.00 96.75 122 PRO A O 1
ATOM 973 N N . GLU A 1 123 ? -4.139 0.698 -4.271 1.00 96.56 123 GLU A N 1
ATOM 974 C CA . GLU A 1 123 ? -5.537 1.177 -4.218 1.00 96.56 123 GLU A CA 1
ATOM 975 C C . GLU A 1 123 ? -6.572 0.239 -4.865 1.00 96.56 123 GLU A C 1
ATOM 977 O O . GLU A 1 123 ? -7.605 -0.069 -4.264 1.00 96.56 123 GLU A O 1
ATOM 982 N N . LEU A 1 124 ? -6.326 -0.218 -6.098 1.00 95.38 124 LEU A N 1
ATOM 983 C CA . LEU A 1 124 ? -7.305 -1.026 -6.831 1.00 95.38 124 LEU A CA 1
ATOM 984 C C . LEU A 1 124 ? -7.576 -2.367 -6.139 1.00 95.38 124 LEU A C 1
ATOM 986 O O . LEU A 1 124 ? -8.731 -2.782 -6.048 1.00 95.38 124 LEU A O 1
ATOM 990 N N . TYR A 1 125 ? -6.540 -3.014 -5.603 1.00 97.06 125 TYR A N 1
ATOM 991 C CA . TYR A 1 125 ? -6.694 -4.268 -4.870 1.00 97.06 125 TYR A CA 1
ATOM 992 C C . TYR A 1 125 ? -7.420 -4.059 -3.547 1.00 97.06 125 TYR A C 1
ATOM 994 O O . TYR A 1 125 ? -8.274 -4.867 -3.190 1.00 97.06 125 TYR A O 1
ATOM 1002 N N . HIS A 1 126 ? -7.146 -2.959 -2.842 1.00 96.81 126 HIS A N 1
ATOM 1003 C CA . HIS A 1 126 ? -7.837 -2.652 -1.588 1.00 96.81 126 HIS A CA 1
ATOM 1004 C C . HIS A 1 126 ? -9.338 -2.477 -1.820 1.00 96.81 126 HIS A C 1
ATOM 1006 O O . HIS A 1 126 ? -10.140 -3.083 -1.114 1.00 96.81 126 HIS A O 1
ATOM 1012 N N . LYS A 1 127 ? -9.734 -1.757 -2.877 1.00 96.31 127 LYS A N 1
ATOM 1013 C CA . LYS A 1 127 ? -11.151 -1.622 -3.253 1.00 96.31 127 LYS A CA 1
ATOM 1014 C C . LYS A 1 127 ? -11.795 -2.952 -3.646 1.00 96.31 127 LYS A C 1
ATOM 1016 O O . LYS A 1 127 ? -12.952 -3.185 -3.305 1.00 96.31 127 LYS A O 1
ATOM 1021 N N . MET A 1 128 ? -11.069 -3.836 -4.335 1.00 96.44 128 MET A N 1
ATOM 1022 C CA . MET A 1 128 ? -11.564 -5.184 -4.646 1.00 96.44 128 MET A CA 1
ATOM 1023 C C . MET A 1 128 ? -11.786 -6.017 -3.378 1.00 96.44 128 MET A C 1
ATOM 1025 O O . MET A 1 128 ? -12.790 -6.717 -3.280 1.00 96.44 128 MET A O 1
ATOM 1029 N N . LEU A 1 129 ? -10.891 -5.917 -2.394 1.00 96.75 129 LEU A N 1
ATOM 1030 C CA . LEU A 1 129 ? -11.025 -6.607 -1.109 1.00 96.75 129 LEU A CA 1
ATOM 1031 C C . LEU A 1 129 ? -12.192 -6.062 -0.281 1.00 96.75 129 LEU A C 1
ATOM 1033 O O . LEU A 1 129 ? -12.937 -6.844 0.308 1.00 96.75 129 LEU A O 1
ATOM 1037 N N . MET A 1 130 ? -12.416 -4.746 -0.310 1.00 95.88 130 MET A N 1
ATOM 1038 C CA . MET A 1 130 ? -13.615 -4.147 0.279 1.00 95.88 130 MET A CA 1
ATOM 1039 C C . MET A 1 130 ? -14.891 -4.657 -0.383 1.00 95.88 130 MET A C 1
ATOM 1041 O O . MET A 1 130 ? -15.829 -5.048 0.306 1.00 95.88 130 MET A O 1
ATOM 1045 N N . ALA A 1 131 ? -14.921 -4.711 -1.717 1.00 96.75 131 ALA A N 1
ATOM 1046 C CA . ALA A 1 131 ? -16.045 -5.291 -2.448 1.00 96.75 131 ALA A CA 1
ATOM 1047 C C . ALA A 1 131 ? -16.237 -6.788 -2.127 1.00 96.75 131 ALA A C 1
ATOM 1049 O O . ALA A 1 131 ? -17.359 -7.285 -2.169 1.00 96.75 131 ALA A O 1
ATOM 1050 N N . GLY A 1 132 ? -15.160 -7.490 -1.763 1.00 96.50 132 GLY A N 1
ATOM 1051 C CA . GLY A 1 132 ? -15.169 -8.864 -1.257 1.00 96.50 132 GLY A CA 1
ATOM 1052 C C . GLY A 1 132 ? -15.636 -9.021 0.197 1.00 96.50 132 GLY A C 1
ATOM 1053 O O . GLY A 1 132 ? -15.662 -10.146 0.690 1.00 96.50 132 GLY A O 1
ATOM 1054 N N . GLY A 1 133 ? -16.013 -7.933 0.878 1.00 95.94 133 GLY A N 1
ATOM 1055 C CA . GLY A 1 133 ? -16.581 -7.950 2.229 1.00 95.94 133 GLY A CA 1
ATOM 1056 C C . GLY A 1 133 ? -15.597 -7.650 3.362 1.00 95.94 133 GLY A C 1
ATOM 1057 O O . GLY A 1 133 ? -15.940 -7.866 4.522 1.00 95.94 133 GLY A O 1
ATOM 1058 N N . ILE A 1 134 ? -14.382 -7.172 3.065 1.00 96.50 134 ILE A N 1
ATOM 1059 C CA . ILE A 1 134 ? -13.439 -6.741 4.106 1.00 96.50 134 ILE A CA 1
ATOM 1060 C C . ILE A 1 134 ? -13.610 -5.243 4.372 1.00 96.50 134 ILE A C 1
ATOM 1062 O O . ILE A 1 134 ? -13.109 -4.401 3.631 1.00 96.50 134 ILE A O 1
ATOM 1066 N N . ASP A 1 135 ? -14.294 -4.907 5.465 1.00 97.06 135 ASP A N 1
ATOM 1067 C CA . ASP A 1 135 ? -14.675 -3.522 5.770 1.00 97.06 135 ASP A CA 1
ATOM 1068 C C . ASP A 1 135 ? -13.501 -2.608 6.155 1.00 97.06 135 ASP A C 1
ATOM 1070 O O . ASP A 1 135 ? -13.628 -1.388 6.063 1.00 97.06 135 ASP A O 1
ATOM 1074 N N . ARG A 1 136 ? -12.373 -3.158 6.624 1.00 97.62 136 ARG A N 1
ATOM 1075 C CA . ARG A 1 136 ? -11.194 -2.391 7.064 1.00 97.62 136 ARG A CA 1
ATOM 1076 C C . ARG A 1 136 ? -9.913 -3.094 6.646 1.00 97.62 136 ARG A C 1
ATOM 1078 O O . ARG A 1 136 ? -9.574 -4.134 7.206 1.00 97.62 136 ARG A O 1
ATOM 1085 N N . VAL A 1 137 ? -9.186 -2.513 5.699 1.00 97.94 137 VAL A N 1
ATOM 1086 C CA . VAL A 1 137 ? -7.915 -3.055 5.193 1.00 97.94 137 VAL A CA 1
ATOM 1087 C C . VAL A 1 137 ? -6.829 -2.001 5.225 1.00 97.94 137 VAL A C 1
ATOM 1089 O O . VAL A 1 137 ? -7.106 -0.827 4.984 1.00 97.94 137 VAL A O 1
ATOM 1092 N N . TYR A 1 138 ? -5.598 -2.410 5.506 1.00 98.12 138 TYR A N 1
ATOM 1093 C CA . TYR A 1 138 ? -4.433 -1.563 5.301 1.00 98.12 138 TYR A CA 1
ATOM 1094 C C . TYR A 1 138 ? -3.236 -2.361 4.806 1.00 98.12 138 TYR A C 1
ATOM 1096 O O . TYR A 1 138 ? -3.104 -3.555 5.066 1.00 98.12 138 TYR A O 1
ATOM 1104 N N . GLU A 1 139 ? -2.342 -1.673 4.113 1.00 98.12 139 GLU A N 1
ATOM 1105 C CA . GLU A 1 139 ? -1.081 -2.223 3.648 1.00 98.12 139 GLU A CA 1
ATOM 1106 C C . GLU A 1 139 ? 0.016 -1.176 3.806 1.00 98.12 139 GLU A C 1
ATOM 1108 O O . GLU A 1 139 ? -0.105 -0.053 3.312 1.00 98.12 139 GLU A O 1
ATOM 1113 N N . THR A 1 140 ? 1.109 -1.562 4.465 1.00 97.00 140 THR A N 1
ATOM 1114 C CA . THR A 1 140 ? 2.363 -0.804 4.430 1.00 97.00 140 THR A CA 1
ATOM 1115 C C . THR A 1 140 ? 3.320 -1.498 3.478 1.00 97.00 140 THR A C 1
ATOM 1117 O O . THR A 1 140 ? 3.724 -2.633 3.711 1.00 97.00 140 THR A O 1
ATOM 1120 N N . GLY A 1 141 ? 3.708 -0.828 2.396 1.00 95.00 141 GLY A N 1
ATOM 1121 C CA . GLY A 1 141 ? 4.458 -1.485 1.336 1.00 95.00 141 GLY A CA 1
ATOM 1122 C C . GLY A 1 141 ? 5.206 -0.535 0.417 1.00 95.00 141 GLY A C 1
ATOM 1123 O O . GLY A 1 141 ? 5.050 0.683 0.460 1.00 95.00 141 GLY A O 1
ATOM 1124 N N . CYS A 1 142 ? 6.056 -1.117 -0.428 1.00 94.25 142 CYS A N 1
ATOM 1125 C CA . CYS A 1 142 ? 6.825 -0.359 -1.410 1.00 94.25 142 CYS A CA 1
ATOM 1126 C C . CYS A 1 142 ? 5.986 -0.061 -2.658 1.00 94.25 142 CYS A C 1
ATOM 1128 O O . CYS A 1 142 ? 5.274 -0.940 -3.149 1.00 94.25 142 CYS A O 1
ATOM 1130 N N . GLN A 1 143 ? 6.148 1.150 -3.184 1.00 94.00 143 GLN A N 1
ATOM 1131 C CA . GLN A 1 143 ? 5.634 1.622 -4.465 1.00 94.00 143 GLN A CA 1
ATOM 1132 C C . GLN A 1 143 ? 6.801 2.049 -5.351 1.00 94.00 143 GLN A C 1
ATOM 1134 O O . GLN A 1 143 ? 7.828 2.522 -4.850 1.00 94.00 143 GLN A O 1
ATOM 1139 N N . PHE A 1 144 ? 6.644 1.873 -6.661 1.00 93.44 144 PHE A N 1
ATOM 1140 C CA . PHE A 1 144 ? 7.717 2.086 -7.625 1.00 93.44 144 PHE A CA 1
ATOM 1141 C C . PHE A 1 144 ? 7.301 3.123 -8.664 1.00 93.44 144 PHE A C 1
ATOM 1143 O O . PHE A 1 144 ? 6.441 2.861 -9.504 1.00 93.44 144 PHE A O 1
ATOM 1150 N N . TRP A 1 145 ? 7.918 4.302 -8.617 1.00 90.38 145 TRP A N 1
ATOM 1151 C CA . TRP A 1 145 ? 7.602 5.424 -9.500 1.00 90.38 145 TRP A CA 1
ATOM 1152 C C . TRP A 1 145 ? 8.788 5.710 -10.418 1.00 90.38 145 TRP A C 1
ATOM 1154 O O . TRP A 1 145 ? 9.876 6.063 -9.967 1.00 90.38 145 TRP A O 1
ATOM 1164 N N . ASN A 1 146 ? 8.583 5.539 -11.720 1.00 89.25 146 ASN A N 1
ATOM 1165 C CA . ASN A 1 146 ? 9.597 5.743 -12.752 1.00 89.25 146 ASN A CA 1
ATOM 1166 C C . ASN A 1 146 ? 9.564 7.191 -13.265 1.00 89.25 146 ASN A C 1
ATOM 1168 O O . ASN A 1 146 ? 9.362 7.446 -14.455 1.00 89.25 146 ASN A O 1
ATOM 1172 N N . GLU A 1 147 ? 9.715 8.130 -12.334 1.00 82.19 147 GLU A N 1
ATOM 1173 C CA . GLU A 1 147 ? 9.743 9.571 -12.593 1.00 82.19 147 GLU A CA 1
ATOM 1174 C C . GLU A 1 147 ? 11.185 10.111 -12.600 1.00 82.19 147 GLU A C 1
ATOM 1176 O O . GLU A 1 147 ? 12.135 9.427 -12.211 1.00 82.19 147 GLU A O 1
ATOM 1181 N N . GLY A 1 148 ? 11.367 11.343 -13.087 1.00 69.19 148 GLY A N 1
ATOM 1182 C CA . GLY A 1 148 ? 12.676 12.002 -13.130 1.00 69.19 148 GLY A CA 1
ATOM 1183 C C . GLY A 1 148 ? 13.310 12.164 -11.741 1.00 69.19 148 GLY A C 1
ATOM 1184 O O . GLY A 1 148 ? 12.639 12.561 -10.785 1.00 69.19 148 GLY A O 1
ATOM 1185 N N . ILE A 1 149 ? 14.618 11.897 -11.649 1.00 60.41 149 ILE A N 1
ATOM 1186 C CA . ILE A 1 149 ? 15.438 11.964 -10.420 1.00 60.41 149 ILE A CA 1
ATOM 1187 C C . ILE A 1 149 ? 15.846 13.426 -10.117 1.00 60.41 149 ILE A C 1
ATOM 1189 O O . ILE A 1 149 ? 17.013 13.727 -9.871 1.00 60.41 149 ILE A O 1
ATOM 1193 N N . ASP A 1 150 ? 14.899 14.361 -10.201 1.00 66.69 150 ASP A N 1
ATOM 1194 C CA . ASP A 1 150 ? 15.094 15.736 -9.721 1.00 66.69 150 ASP A CA 1
ATOM 1195 C C . ASP A 1 150 ? 14.850 15.790 -8.193 1.00 66.69 150 ASP A C 1
ATOM 1197 O O . ASP A 1 150 ? 14.979 14.781 -7.504 1.00 66.69 150 ASP A O 1
ATOM 1201 N N . LEU A 1 151 ? 14.480 16.945 -7.620 1.00 52.31 151 LEU A N 1
ATOM 1202 C CA . LEU A 1 151 ? 14.097 17.111 -6.197 1.00 52.31 151 LEU A CA 1
ATOM 1203 C C . LEU A 1 151 ? 12.878 16.254 -5.758 1.00 52.31 151 LEU A C 1
ATOM 1205 O O . LEU A 1 151 ? 12.410 16.364 -4.624 1.00 52.31 151 LEU A O 1
ATOM 1209 N N . THR A 1 152 ? 12.346 15.439 -6.666 1.00 53.47 152 THR A N 1
ATOM 1210 C CA . THR A 1 152 ? 11.256 14.476 -6.509 1.00 53.47 152 THR A CA 1
ATOM 1211 C C . THR A 1 152 ? 11.691 13.228 -5.717 1.00 53.47 152 THR A C 1
ATOM 1213 O O . THR A 1 152 ? 12.882 12.930 -5.605 1.00 53.47 152 THR A O 1
ATOM 1216 N N . PRO A 1 153 ? 10.735 12.494 -5.114 1.00 62.41 153 PRO A N 1
ATOM 1217 C CA . PRO A 1 153 ? 11.030 11.410 -4.188 1.00 62.41 153 PRO A CA 1
ATOM 1218 C C . PRO A 1 153 ? 11.747 10.249 -4.880 1.00 62.41 153 PRO A C 1
ATOM 1220 O O . PRO A 1 153 ? 11.626 10.031 -6.083 1.00 62.41 153 PRO A O 1
ATOM 1223 N N . ASN A 1 154 ? 12.491 9.489 -4.078 1.00 77.62 154 ASN A N 1
ATOM 1224 C CA . ASN A 1 154 ? 13.207 8.299 -4.515 1.00 77.62 154 ASN A CA 1
ATOM 1225 C C . ASN A 1 154 ? 12.299 7.358 -5.343 1.00 77.62 154 ASN A C 1
ATOM 1227 O O . ASN A 1 154 ? 11.162 7.138 -4.929 1.00 77.62 154 ASN A O 1
ATOM 1231 N N . PRO A 1 155 ? 12.790 6.715 -6.424 1.00 85.31 155 PRO A N 1
ATOM 1232 C CA . PRO A 1 155 ? 11.967 5.847 -7.279 1.00 85.31 155 PRO A CA 1
ATOM 1233 C C . PRO A 1 155 ? 11.290 4.668 -6.565 1.00 85.31 155 PRO A C 1
ATOM 1235 O O . PRO A 1 155 ? 10.368 4.058 -7.100 1.00 85.31 155 PRO A O 1
ATOM 1238 N N . LYS A 1 156 ? 11.750 4.340 -5.353 1.00 88.75 156 LYS A N 1
ATOM 1239 C CA . LYS A 1 156 ? 11.100 3.427 -4.414 1.00 88.75 156 LYS A CA 1
ATOM 1240 C C . LYS A 1 156 ? 10.645 4.213 -3.184 1.00 88.75 156 LYS A C 1
ATOM 1242 O O . LYS A 1 156 ? 11.488 4.715 -2.436 1.00 88.75 156 LYS A O 1
ATOM 1247 N N . VAL A 1 157 ? 9.345 4.249 -2.930 1.00 89.50 157 VAL A N 1
ATOM 1248 C CA . VAL A 1 157 ? 8.757 4.900 -1.749 1.00 89.50 157 VAL A CA 1
ATOM 1249 C C . VAL A 1 157 ? 8.005 3.863 -0.927 1.00 89.50 157 VAL A C 1
ATOM 1251 O O . VAL A 1 157 ? 7.386 2.966 -1.489 1.00 89.50 157 VAL A O 1
ATOM 1254 N N . THR A 1 158 ? 8.059 3.967 0.398 1.00 92.56 158 THR A N 1
ATOM 1255 C CA . THR A 1 158 ? 7.188 3.180 1.280 1.00 92.56 158 THR A CA 1
ATOM 1256 C C . THR A 1 158 ? 5.955 4.008 1.608 1.00 92.56 158 THR A C 1
ATOM 1258 O O . THR A 1 158 ? 6.088 5.114 2.131 1.00 92.56 158 THR A O 1
ATOM 1261 N N . THR A 1 159 ? 4.773 3.477 1.311 1.00 94.94 159 THR A N 1
ATOM 1262 C CA . THR A 1 159 ? 3.485 4.094 1.645 1.00 94.94 159 THR A CA 1
ATOM 1263 C C . THR A 1 159 ? 2.715 3.197 2.607 1.00 94.94 159 THR A C 1
ATOM 1265 O O . THR A 1 159 ? 2.934 1.986 2.644 1.00 94.94 159 THR A O 1
ATOM 1268 N N . CYS A 1 160 ? 1.838 3.804 3.405 1.00 96.44 160 CYS A N 1
ATOM 1269 C CA . CYS A 1 160 ? 0.792 3.100 4.135 1.00 96.44 160 CYS A CA 1
ATOM 1270 C C . CYS A 1 160 ? -0.542 3.571 3.562 1.00 96.44 160 CYS A C 1
ATOM 1272 O O . CYS A 1 160 ? -0.837 4.767 3.598 1.00 96.44 160 CYS A O 1
ATOM 1274 N N . GLU A 1 161 ? -1.305 2.645 2.996 1.00 97.12 161 GLU A N 1
ATOM 1275 C CA . GLU A 1 161 ? -2.635 2.903 2.452 1.00 97.12 161 GLU A CA 1
ATOM 1276 C C . GLU A 1 161 ? -3.647 2.070 3.218 1.00 97.12 161 GLU A C 1
ATOM 1278 O O . GLU A 1 161 ? -3.418 0.888 3.471 1.00 97.12 161 GLU A O 1
ATOM 1283 N N . PHE A 1 162 ? -4.756 2.694 3.604 1.00 97.31 162 PHE A N 1
ATOM 1284 C CA . PHE A 1 162 ? -5.837 2.025 4.305 1.00 97.31 162 PHE A CA 1
ATOM 1285 C C . PHE A 1 162 ? -7.185 2.455 3.748 1.00 97.31 162 PHE A C 1
ATOM 1287 O O . PHE A 1 162 ? -7.369 3.590 3.308 1.00 97.31 162 PHE A O 1
ATOM 1294 N N . TYR A 1 163 ? -8.137 1.534 3.802 1.00 97.31 163 TYR A N 1
ATOM 1295 C CA . TYR A 1 163 ? -9.502 1.743 3.364 1.00 97.31 163 TYR A CA 1
ATOM 1296 C C . TYR A 1 163 ? -10.475 1.253 4.428 1.00 97.31 163 TYR A C 1
ATOM 1298 O O . TYR A 1 163 ? -10.259 0.220 5.065 1.00 97.31 163 TYR A O 1
ATOM 1306 N N . ILE A 1 164 ? -11.553 2.011 4.608 1.00 97.06 164 ILE A N 1
ATOM 1307 C CA . ILE A 1 164 ? -12.579 1.771 5.619 1.00 97.06 164 ILE A CA 1
ATOM 1308 C C . ILE A 1 164 ? -13.970 1.966 5.004 1.00 97.06 164 ILE A C 1
ATOM 1310 O O . ILE A 1 164 ? -14.257 2.985 4.375 1.00 97.06 164 ILE A O 1
ATOM 1314 N N . ALA A 1 165 ? -14.827 0.958 5.145 1.00 96.38 165 ALA A N 1
ATOM 1315 C CA . ALA A 1 165 ? -16.191 0.963 4.633 1.00 96.38 165 ALA A CA 1
ATOM 1316 C C . ALA A 1 165 ? -17.101 1.878 5.466 1.00 96.38 165 ALA A C 1
ATOM 1318 O O . ALA A 1 165 ? -16.807 2.194 6.620 1.00 96.38 165 ALA A O 1
ATOM 1319 N N . TYR A 1 166 ? -18.225 2.295 4.874 1.00 94.44 166 TYR A N 1
ATOM 1320 C CA . TYR A 1 166 ? -19.275 3.090 5.536 1.00 94.44 166 TYR A CA 1
ATOM 1321 C C . TYR A 1 166 ? -18.786 4.393 6.182 1.00 94.44 166 TYR A C 1
ATOM 1323 O O . TYR A 1 166 ? -19.342 4.848 7.177 1.00 94.44 166 TYR A O 1
ATOM 1331 N N . THR A 1 167 ? -17.732 4.982 5.624 1.00 94.88 167 THR A N 1
ATOM 1332 C CA . THR A 1 167 ? -17.008 6.096 6.234 1.00 94.88 167 THR A CA 1
ATOM 1333 C C . THR A 1 167 ? -16.906 7.253 5.249 1.00 94.88 167 THR A C 1
ATOM 1335 O O . THR A 1 167 ? -16.737 7.049 4.045 1.00 94.88 167 THR A O 1
ATOM 1338 N N . SER A 1 168 ? -17.034 8.476 5.756 1.00 94.69 168 SER A N 1
ATOM 1339 C CA . SER A 1 168 ? -16.875 9.706 4.985 1.00 94.69 168 SER A CA 1
ATOM 1340 C C . SER A 1 168 ? -15.461 10.274 5.131 1.00 94.69 168 SER A C 1
ATOM 1342 O O . SER A 1 168 ? -14.682 9.879 5.997 1.00 94.69 168 SER A O 1
ATOM 1344 N N . TYR A 1 169 ? -15.118 11.266 4.310 1.00 94.56 169 TYR A N 1
ATOM 1345 C CA . TYR A 1 169 ? -13.830 11.947 4.449 1.00 94.56 169 TYR A CA 1
ATOM 1346 C C . TYR A 1 169 ? -13.688 12.698 5.788 1.00 94.56 169 TYR A C 1
ATOM 1348 O O . TYR A 1 169 ? -12.565 12.905 6.240 1.00 94.56 169 TYR A O 1
ATOM 1356 N N . HIS A 1 170 ? -14.793 13.089 6.436 1.00 95.62 170 HIS A N 1
ATOM 1357 C CA . HIS A 1 170 ? -14.757 13.732 7.753 1.00 95.62 170 HIS A CA 1
ATOM 1358 C C . HIS A 1 170 ? -14.227 12.786 8.827 1.00 95.62 170 HIS A C 1
ATOM 1360 O O . HIS A 1 170 ? -13.326 13.150 9.578 1.00 95.62 170 HIS A O 1
ATOM 1366 N N . ASP A 1 171 ? -14.712 11.549 8.828 1.00 95.25 171 ASP A N 1
ATOM 1367 C CA . ASP A 1 171 ? -14.255 10.512 9.749 1.00 95.25 171 ASP A CA 1
ATOM 1368 C C . ASP A 1 171 ? -12.770 10.182 9.515 1.00 95.25 171 ASP A C 1
ATOM 1370 O O . ASP A 1 171 ? -12.001 10.005 10.461 1.00 95.25 171 ASP A O 1
ATOM 1374 N N . LEU A 1 172 ? -12.334 10.164 8.246 1.00 95.50 172 LEU A N 1
ATOM 1375 C CA . LEU A 1 172 ? -10.921 9.996 7.896 1.00 95.50 172 LEU A CA 1
ATOM 1376 C C . LEU A 1 172 ? -10.059 11.131 8.456 1.00 95.50 172 LEU A C 1
ATOM 1378 O O . LEU A 1 172 ? -8.990 10.857 8.997 1.00 95.50 172 LEU A O 1
ATOM 1382 N N . MET A 1 173 ? -10.510 12.388 8.373 1.00 96.25 173 MET A N 1
ATOM 1383 C CA . MET A 1 173 ? -9.780 13.516 8.967 1.00 96.25 173 MET A CA 1
ATOM 1384 C C . MET A 1 173 ? -9.614 13.340 10.479 1.00 96.25 173 MET A C 1
ATOM 1386 O O . MET A 1 173 ? -8.512 13.533 10.988 1.00 96.25 173 MET A O 1
ATOM 1390 N N . GLU A 1 174 ? -10.651 12.895 11.191 1.00 96.19 174 GLU A N 1
ATOM 1391 C CA . GLU A 1 174 ? -10.548 12.629 12.630 1.00 96.19 174 GLU A CA 1
ATOM 1392 C C . GLU A 1 174 ? -9.560 11.502 12.958 1.00 96.19 174 GLU A C 1
ATOM 1394 O O . GLU A 1 174 ? -8.799 11.604 13.925 1.00 96.19 174 GLU A O 1
ATOM 1399 N N . ILE A 1 175 ? -9.552 10.425 12.167 1.00 95.69 175 ILE A N 1
ATOM 1400 C CA . ILE A 1 175 ? -8.587 9.326 12.314 1.00 95.69 175 ILE A CA 1
ATOM 1401 C C . ILE A 1 175 ? -7.164 9.845 12.091 1.00 95.69 175 ILE A C 1
ATOM 1403 O O . ILE A 1 175 ? -6.279 9.560 12.898 1.00 95.69 175 ILE A O 1
ATOM 1407 N N . MET A 1 176 ? -6.947 10.644 11.043 1.00 95.94 176 MET A N 1
ATOM 1408 C CA . MET A 1 176 ? -5.639 11.225 10.741 1.00 95.94 176 MET A CA 1
ATOM 1409 C C . MET A 1 176 ? -5.168 12.175 11.846 1.00 95.94 176 MET A C 1
ATOM 1411 O O . MET A 1 176 ? -4.013 12.105 12.260 1.00 95.94 176 MET A O 1
ATOM 1415 N N . GLU A 1 177 ? -6.045 13.024 12.383 1.00 96.00 177 GLU A N 1
ATOM 1416 C CA . GLU A 1 177 ? -5.702 13.880 13.520 1.00 96.00 177 GLU A CA 1
ATOM 1417 C C . GLU A 1 177 ? -5.311 13.069 14.759 1.00 96.00 177 GLU A C 1
ATOM 1419 O O . GLU A 1 177 ? -4.333 13.404 15.427 1.00 96.00 177 GLU A O 1
ATOM 1424 N N . LYS A 1 178 ? -6.045 11.992 15.068 1.00 96.12 178 LYS A N 1
ATOM 1425 C CA . LYS A 1 178 ? -5.711 11.087 16.180 1.00 96.12 178 LYS A CA 1
ATOM 1426 C C . LYS A 1 178 ? -4.361 10.403 15.959 1.00 96.12 178 LYS A C 1
ATOM 1428 O O . LYS A 1 178 ? -3.568 10.346 16.895 1.00 96.12 178 LYS A O 1
ATOM 1433 N N . LEU A 1 179 ? -4.078 9.958 14.733 1.00 95.31 179 LEU A N 1
ATOM 1434 C CA . LEU A 1 179 ? -2.798 9.356 14.359 1.00 95.31 179 LEU A CA 1
ATOM 1435 C C . LEU A 1 179 ? -1.635 10.332 14.597 1.00 95.31 179 LEU A C 1
ATOM 1437 O O . LEU A 1 179 ? -0.660 9.971 15.248 1.00 95.31 179 LEU A O 1
ATOM 1441 N N . PHE A 1 180 ? -1.748 11.577 14.121 1.00 93.44 180 PHE A N 1
ATOM 1442 C CA . PHE A 1 180 ? -0.684 12.576 14.272 1.00 93.44 180 PHE A CA 1
ATOM 1443 C C . PHE A 1 180 ? -0.518 13.090 15.707 1.00 93.44 180 PHE A C 1
ATOM 1445 O O . PHE A 1 180 ? 0.593 13.442 16.088 1.00 93.44 180 PHE A O 1
ATOM 1452 N N . ARG A 1 181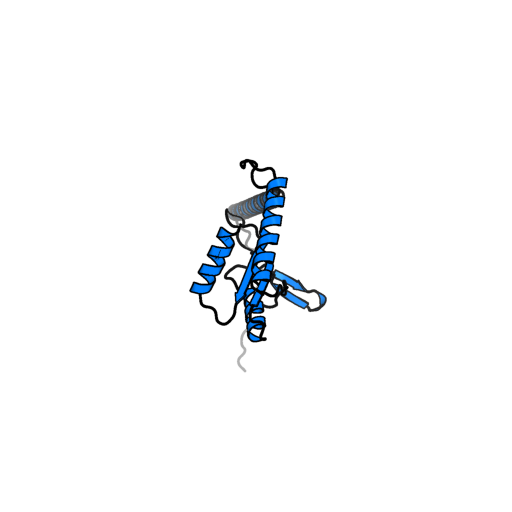 ? -1.591 13.148 16.509 1.00 93.00 181 ARG A N 1
ATOM 1453 C CA . ARG A 1 181 ? -1.512 13.548 17.929 1.00 93.00 181 ARG A CA 1
ATOM 1454 C C . ARG A 1 181 ? -0.967 12.442 18.835 1.00 93.00 181 ARG A C 1
ATOM 1456 O O . ARG A 1 181 ? -0.466 12.756 19.908 1.00 93.00 181 ARG A O 1
ATOM 1463 N N . GLY A 1 182 ? -1.132 11.176 18.452 1.00 84.44 182 GLY A N 1
ATOM 1464 C CA . GLY A 1 182 ? -0.720 10.022 19.256 1.00 84.44 182 GLY A CA 1
ATOM 1465 C C . GLY A 1 182 ? 0.759 9.642 19.130 1.00 84.44 182 GLY A C 1
ATOM 1466 O O . GLY A 1 182 ? 1.198 8.757 19.862 1.00 84.44 182 GLY A O 1
ATOM 1467 N N . TRP A 1 183 ? 1.491 10.273 18.207 1.00 76.38 183 TRP A N 1
ATOM 1468 C CA . TRP A 1 183 ? 2.906 10.020 17.929 1.00 76.38 183 TRP A CA 1
ATOM 1469 C C . TRP A 1 183 ? 3.851 10.911 18.745 1.00 76.38 183 TRP A C 1
ATOM 1471 O O . TRP A 1 183 ? 3.596 12.135 18.823 1.00 76.38 183 TRP A O 1
#

InterPro domains:
  IPR004364 Aminoacyl-tRNA synthetase, class II (D/K/N) [PF00152] (65-181)
  IPR006195 Aminoacyl-tRNA synthetase, class II [PS50862] (70-183)
  IPR018149 Lysyl-tRNA synthetase, class II, C-terminal [PR00982] (81-91)
  IPR018149 Lysyl-tRNA synthetase, class II, C-terminal [PR00982] (97-113)
  IPR018149 Lysyl-tRNA synthetase, class II, C-terminal [PR00982] (126-139)
  IPR018149 Lysyl-tRNA synthetase, class II, C-terminal [PR00982] (144-161)
  IPR045864 Class II Aminoacyl-tRNA synthetase/Biotinyl protein ligase (BPL) and lipoyl protein ligase (LPL) [G3DSA:3.30.930.10] (57-183)
  IPR045864 Class II Aminoacyl-tRNA synthetase/Biotinyl protein ligase (BPL) and lipoyl protein ligase (LPL) [SSF55681] (46-181)

pLDDT: mean 82.44, std 18.09, range [36.94, 98.12]

Organism: Myotis brandtii (NCBI:txid109478)